Protein AF-A0A959Z3Q1-F1 (afdb_monomer)

Sequence (264 aa):
MTRRIGIIREGKVPPDRRVALTPDQCRTLLDRYPELDLTVQRSPDRAFTNDEYERAGIPLTDDLSDRDLIIGVKEVPIAQLLPGKSYLFFSHTIKKQEHNRKLLKAVMDAGITLLDHELLTNDEGRRVIAFGRWAGIVGAYNAFRAWQAAKGGPRLKPAHQCHDREEMESELVNHPLPEDLRIVITGDGRVGQGAMEVLDHAGIERVAPSELAHGGSRGARYTVLETGDIYAREDGRPFDRSRFMKDPAGHRSAFGRWVTDADI

Structure (mmCIF, N/CA/C/O backbone):
data_AF-A0A959Z3Q1-F1
#
_entry.id   AF-A0A959Z3Q1-F1
#
loop_
_atom_site.group_PDB
_atom_site.id
_atom_site.type_symbol
_atom_site.label_atom_id
_atom_site.label_alt_id
_atom_site.label_comp_id
_atom_site.label_asym_id
_atom_site.label_entity_id
_atom_site.label_seq_id
_atom_site.pdbx_PDB_ins_code
_atom_site.Cartn_x
_atom_site.Cartn_y
_atom_site.Cartn_z
_atom_site.occupancy
_atom_site.B_iso_or_equiv
_atom_site.auth_seq_id
_atom_site.auth_comp_id
_atom_site.auth_asym_id
_atom_site.auth_atom_id
_atom_site.pdbx_PDB_model_num
ATOM 1 N N . MET A 1 1 ? -19.131 14.975 23.396 1.00 55.78 1 MET A N 1
ATOM 2 C CA . MET A 1 1 ? -19.087 13.499 23.335 1.00 55.78 1 MET A CA 1
ATOM 3 C C . MET A 1 1 ? -17.645 13.095 23.111 1.00 55.78 1 MET A C 1
ATOM 5 O O . MET A 1 1 ? -17.071 13.532 22.121 1.00 55.78 1 MET A O 1
ATOM 9 N N . THR A 1 2 ? -17.064 12.330 24.033 1.00 64.56 2 THR A N 1
ATOM 10 C CA . THR A 1 2 ? -15.767 11.669 23.832 1.00 64.56 2 THR A CA 1
ATOM 11 C C . THR A 1 2 ? -15.889 10.713 22.652 1.00 64.56 2 THR A C 1
ATOM 13 O O . THR A 1 2 ? -16.828 9.922 22.615 1.00 64.56 2 THR A O 1
ATOM 16 N N . ARG A 1 3 ? -14.999 10.823 21.663 1.00 86.62 3 ARG A N 1
ATOM 17 C CA . ARG A 1 3 ? -14.992 9.926 20.500 1.00 86.62 3 ARG A CA 1
ATOM 18 C C . ARG A 1 3 ? -14.186 8.685 20.866 1.00 86.62 3 ARG A C 1
ATOM 20 O O . ARG A 1 3 ? -12.982 8.808 21.075 1.00 86.62 3 ARG A O 1
ATOM 27 N N . ARG A 1 4 ? -14.830 7.517 20.948 1.00 96.94 4 ARG A N 1
ATOM 28 C CA . ARG A 1 4 ? -14.145 6.252 21.253 1.00 96.94 4 ARG A CA 1
ATOM 29 C C . ARG A 1 4 ? -13.742 5.544 19.971 1.00 96.94 4 ARG A C 1
ATOM 31 O O . ARG A 1 4 ? -14.601 5.117 19.198 1.00 96.94 4 ARG A O 1
ATOM 38 N N . ILE A 1 5 ? -12.440 5.422 19.745 1.00 98.12 5 ILE A N 1
ATOM 39 C CA . ILE A 1 5 ? -11.860 4.779 18.567 1.00 98.12 5 ILE A CA 1
ATOM 40 C C . ILE A 1 5 ? -11.224 3.452 18.974 1.00 98.12 5 ILE A C 1
ATOM 42 O O . ILE A 1 5 ? -10.469 3.379 19.941 1.00 98.12 5 ILE A O 1
ATOM 46 N N . GLY A 1 6 ? -11.532 2.403 18.218 1.00 98.38 6 GLY A N 1
ATOM 47 C CA . GLY A 1 6 ? -10.886 1.101 18.312 1.00 98.38 6 GLY A CA 1
ATOM 48 C C . GLY A 1 6 ? -10.107 0.780 17.044 1.00 98.38 6 GLY A C 1
ATOM 49 O O . GLY A 1 6 ? -10.658 0.873 15.948 1.00 98.38 6 GLY A O 1
ATOM 50 N N . ILE A 1 7 ? -8.852 0.355 17.169 1.00 98.50 7 ILE A N 1
ATOM 51 C CA . ILE A 1 7 ? -8.097 -0.223 16.047 1.00 98.50 7 ILE A CA 1
ATOM 52 C C . ILE A 1 7 ? -8.249 -1.740 16.095 1.00 98.50 7 ILE A C 1
ATOM 54 O O . ILE A 1 7 ? -7.761 -2.381 17.025 1.00 98.50 7 ILE A O 1
ATOM 58 N N . ILE A 1 8 ? -8.954 -2.313 15.120 1.00 98.06 8 ILE A N 1
ATOM 59 C CA . ILE A 1 8 ? -9.263 -3.749 15.086 1.00 98.06 8 ILE A CA 1
ATOM 60 C C . ILE A 1 8 ? -8.061 -4.565 14.607 1.00 98.06 8 ILE A C 1
ATOM 62 O O . ILE A 1 8 ? -7.238 -4.087 13.821 1.00 98.06 8 ILE A O 1
ATOM 66 N N . ARG A 1 9 ? -7.955 -5.817 15.063 1.00 96.69 9 ARG A N 1
ATOM 67 C CA . ARG A 1 9 ? -7.049 -6.790 14.444 1.00 96.69 9 ARG A CA 1
ATOM 68 C C . ARG A 1 9 ? -7.619 -7.260 13.105 1.00 96.69 9 ARG A C 1
ATOM 70 O O . ARG A 1 9 ? -8.826 -7.436 12.963 1.00 96.69 9 ARG A O 1
ATOM 77 N N . GLU A 1 10 ? -6.752 -7.522 12.137 1.00 96.44 10 GLU A N 1
ATOM 78 C CA . GLU A 1 10 ? -7.180 -8.064 10.848 1.00 96.44 10 GLU A CA 1
ATOM 79 C C . GLU A 1 10 ? -7.681 -9.506 11.013 1.00 96.44 10 GLU A C 1
ATOM 81 O O . GLU A 1 10 ? -7.003 -10.350 11.594 1.00 96.44 10 GLU A O 1
ATOM 86 N N . GLY A 1 11 ? -8.895 -9.782 10.527 1.00 91.75 11 GLY A N 1
ATOM 87 C CA . GLY A 1 11 ? -9.575 -11.067 10.733 1.00 91.75 11 GLY A CA 1
ATOM 88 C C . GLY A 1 11 ? -9.568 -12.009 9.525 1.00 91.75 11 GLY A C 1
ATOM 89 O O . GLY A 1 11 ? -10.114 -13.110 9.610 1.00 91.75 11 GLY A O 1
ATOM 90 N N . LYS A 1 12 ? -9.016 -11.582 8.383 1.00 88.50 12 LYS A N 1
ATOM 91 C CA . LYS A 1 12 ? -8.898 -12.427 7.183 1.00 88.50 12 LYS A CA 1
ATOM 92 C C . LYS A 1 12 ? -7.817 -13.492 7.366 1.00 88.50 12 LYS A C 1
ATOM 94 O O . LYS A 1 12 ? -6.878 -13.303 8.125 1.00 88.50 12 LYS A O 1
ATOM 99 N N . VAL A 1 13 ? -7.947 -14.603 6.641 1.00 85.88 13 VAL A N 1
ATOM 100 C CA . VAL A 1 13 ? -6.958 -15.690 6.621 1.00 85.88 13 VAL A CA 1
ATOM 101 C C . VAL A 1 13 ? -6.438 -15.859 5.186 1.00 85.88 13 VAL A C 1
ATOM 103 O O . VAL A 1 13 ? -7.257 -16.056 4.285 1.00 85.88 13 VAL A O 1
ATOM 106 N N . PRO A 1 14 ? -5.114 -15.793 4.948 1.00 86.88 14 PRO A N 1
ATOM 107 C CA . PRO A 1 14 ? -4.069 -15.468 5.924 1.00 86.88 14 PRO A CA 1
ATOM 108 C C . PRO A 1 14 ? -4.191 -14.021 6.450 1.00 86.88 14 PRO A C 1
ATOM 110 O O . PRO A 1 14 ? -4.739 -13.168 5.743 1.00 86.88 14 PRO A O 1
ATOM 113 N N . PRO A 1 15 ? -3.708 -13.750 7.675 1.00 83.88 15 PRO A N 1
ATOM 114 C CA . PRO A 1 15 ? -3.823 -12.433 8.291 1.00 83.88 15 PRO A CA 1
ATOM 115 C C . PRO A 1 15 ? -3.025 -11.383 7.519 1.00 83.88 15 PRO A C 1
ATOM 117 O O . PRO A 1 15 ? -1.874 -11.596 7.129 1.00 83.88 15 PRO A O 1
ATOM 120 N N . ASP A 1 16 ? -3.644 -10.220 7.310 1.00 91.25 16 ASP A N 1
ATOM 121 C CA . ASP A 1 16 ? -2.940 -9.035 6.835 1.00 91.25 16 ASP A CA 1
ATOM 122 C C . ASP A 1 16 ? -2.132 -8.470 8.006 1.00 91.25 16 ASP A C 1
ATOM 124 O O . ASP A 1 16 ? -2.677 -8.148 9.059 1.00 91.25 16 ASP A O 1
ATOM 128 N N . ARG A 1 17 ? -0.811 -8.389 7.840 1.00 92.50 17 ARG A N 1
ATOM 129 C CA . ARG A 1 17 ? 0.084 -7.958 8.922 1.00 92.50 17 ARG A CA 1
ATOM 130 C C . ARG A 1 17 ? 0.110 -6.438 9.099 1.00 92.50 17 ARG A C 1
ATOM 132 O O . ARG A 1 17 ? 0.742 -5.947 10.031 1.00 92.50 17 ARG A O 1
ATOM 139 N N . ARG A 1 18 ? -0.520 -5.673 8.205 1.00 94.06 18 ARG A N 1
ATOM 140 C CA . ARG A 1 18 ? -0.595 -4.212 8.329 1.00 94.06 18 ARG A CA 1
ATOM 141 C C . ARG A 1 18 ? -1.576 -3.813 9.423 1.00 94.06 18 ARG A C 1
ATOM 143 O O . ARG A 1 18 ? -2.415 -4.591 9.858 1.00 94.06 18 ARG A O 1
ATOM 150 N N . VAL A 1 19 ? -1.480 -2.556 9.831 1.00 95.56 19 VAL A N 1
ATOM 151 C CA . VAL A 1 19 ? -2.383 -1.939 10.798 1.00 95.56 19 VAL A CA 1
ATOM 152 C C . VAL A 1 19 ? -2.791 -0.557 10.303 1.00 95.56 19 VAL A C 1
ATOM 154 O O . VAL A 1 19 ? -2.047 0.081 9.557 1.00 95.56 19 VAL A O 1
ATOM 157 N N . ALA A 1 20 ? -3.986 -0.106 10.686 1.00 95.88 20 ALA A N 1
ATOM 158 C CA . ALA A 1 20 ? -4.496 1.198 10.275 1.00 95.88 20 ALA A CA 1
ATOM 159 C C . ALA A 1 20 ? -3.708 2.364 10.892 1.00 95.88 20 ALA A C 1
ATOM 161 O O . ALA A 1 20 ? -3.545 3.388 10.235 1.00 95.88 20 ALA A O 1
ATOM 162 N N . LEU A 1 21 ? -3.223 2.194 12.127 1.00 97.31 21 LEU A N 1
ATOM 163 C CA . LEU A 1 21 ? -2.393 3.163 12.840 1.00 97.31 21 LEU A CA 1
ATOM 164 C C . LEU A 1 21 ? -1.241 2.457 13.556 1.00 97.31 21 LEU A C 1
ATOM 166 O O . LEU A 1 21 ? -1.460 1.490 14.292 1.00 97.31 21 LEU A O 1
ATOM 170 N N . THR A 1 22 ? -0.022 2.946 13.348 1.00 97.25 22 THR A N 1
ATOM 171 C CA . THR A 1 22 ? 1.172 2.479 14.070 1.00 97.25 22 THR A CA 1
ATOM 172 C C . THR A 1 22 ? 1.160 2.964 15.528 1.00 97.25 22 THR A C 1
ATOM 174 O O . THR A 1 22 ? 0.434 3.916 15.839 1.00 97.25 22 THR A O 1
ATOM 177 N N . PRO A 1 23 ? 1.961 2.365 16.432 1.00 98.31 23 PRO A N 1
ATOM 178 C CA . PRO A 1 23 ? 2.104 2.855 17.807 1.00 98.31 23 PRO A CA 1
ATOM 179 C C . PRO A 1 23 ? 2.398 4.364 17.883 1.00 98.31 23 PRO A C 1
ATOM 181 O O . PRO A 1 23 ? 1.696 5.094 18.584 1.00 98.31 23 PRO A O 1
ATOM 184 N N . ASP A 1 24 ? 3.339 4.854 17.073 1.00 98.06 24 ASP A N 1
ATOM 185 C CA . ASP A 1 24 ? 3.716 6.275 17.031 1.00 98.06 24 ASP A CA 1
ATOM 186 C C . ASP A 1 24 ? 2.583 7.182 16.538 1.00 98.06 24 ASP A C 1
ATOM 188 O O . ASP A 1 24 ? 2.381 8.286 17.051 1.00 98.06 24 ASP A O 1
ATOM 192 N N . GLN A 1 25 ? 1.805 6.722 15.553 1.00 97.94 25 GLN A N 1
ATOM 193 C CA . GLN A 1 25 ? 0.639 7.460 15.066 1.00 97.94 25 GLN A CA 1
ATOM 194 C C . GLN A 1 25 ? -0.454 7.532 16.135 1.00 97.94 25 GLN A C 1
ATOM 196 O O . GLN A 1 25 ? -1.046 8.594 16.325 1.00 97.94 25 GLN A O 1
ATOM 201 N N . CYS A 1 26 ? -0.694 6.440 16.868 1.00 98.19 26 CYS A N 1
ATOM 202 C CA . CYS A 1 26 ? -1.613 6.436 18.004 1.00 98.19 26 CYS A CA 1
ATOM 203 C C . CYS A 1 26 ? -1.163 7.425 19.089 1.00 98.19 26 CYS A C 1
ATOM 205 O O . CYS A 1 26 ? -1.977 8.225 19.549 1.00 98.19 26 CYS A O 1
ATOM 207 N N . ARG A 1 27 ? 0.128 7.428 19.448 1.00 97.88 27 ARG A N 1
ATOM 208 C CA . ARG A 1 27 ? 0.698 8.370 20.425 1.00 97.88 27 ARG A CA 1
ATOM 209 C C . ARG A 1 27 ? 0.520 9.815 19.969 1.00 97.88 27 ARG A C 1
ATOM 211 O O . ARG A 1 27 ? -0.042 10.622 20.701 1.00 97.88 27 ARG A O 1
ATOM 218 N N . THR A 1 28 ? 0.870 10.097 18.714 1.00 98.06 28 THR A N 1
ATOM 219 C CA . THR A 1 28 ? 0.700 11.421 18.094 1.00 98.06 28 THR A CA 1
ATOM 220 C C . THR A 1 28 ? -0.750 11.908 18.163 1.00 98.06 28 THR A C 1
ATOM 222 O O . THR A 1 28 ? -0.998 13.090 18.404 1.00 98.06 28 THR A O 1
ATOM 225 N N . LEU A 1 29 ? -1.726 11.020 17.945 1.00 96.56 29 LEU A N 1
ATOM 226 C CA . LEU A 1 29 ? -3.145 11.366 18.032 1.00 96.56 29 LEU A CA 1
ATOM 227 C C . LEU A 1 29 ? -3.584 11.652 19.468 1.00 96.56 29 LEU A C 1
ATOM 229 O O . LEU A 1 29 ? -4.279 12.640 19.680 1.00 96.56 29 LEU A O 1
ATOM 233 N N . LEU A 1 30 ? -3.167 10.831 20.432 1.00 96.06 30 LEU A N 1
ATOM 234 C CA . LEU A 1 30 ? -3.477 11.035 21.850 1.00 96.06 30 LEU A CA 1
ATOM 235 C C . LEU A 1 30 ? -2.825 12.308 22.413 1.00 96.06 30 LEU A C 1
ATOM 237 O O . LEU A 1 30 ? -3.420 12.972 23.256 1.00 96.06 30 LEU A O 1
ATOM 241 N N . ASP A 1 31 ? -1.635 12.679 21.932 1.00 96.56 31 ASP A N 1
ATOM 242 C CA . ASP A 1 31 ? -0.984 13.948 22.290 1.00 96.56 31 ASP A CA 1
ATOM 243 C C . ASP A 1 31 ? -1.721 15.155 21.706 1.00 96.56 31 ASP A C 1
ATOM 245 O O . ASP A 1 31 ? -1.846 16.194 22.351 1.00 96.56 31 ASP A O 1
ATOM 249 N N . ARG A 1 32 ? -2.212 15.025 20.469 1.00 97.12 32 ARG A N 1
ATOM 250 C CA . ARG A 1 32 ? -2.912 16.104 19.765 1.00 97.12 32 ARG A CA 1
ATOM 251 C C . ARG A 1 32 ? -4.351 16.297 20.241 1.00 97.12 32 ARG A C 1
ATOM 253 O O . ARG A 1 32 ? -4.840 17.423 20.208 1.00 97.12 32 ARG A O 1
ATOM 260 N N . TYR A 1 33 ? -5.018 15.219 20.642 1.00 95.69 33 TYR A N 1
ATOM 261 C CA . TYR A 1 33 ? -6.422 15.200 21.048 1.00 95.69 33 TYR A CA 1
ATOM 262 C C . TYR A 1 33 ? -6.551 14.508 22.414 1.00 95.69 33 TYR A C 1
ATOM 264 O O . TYR A 1 33 ? -6.879 13.322 22.464 1.00 95.69 33 TYR A O 1
ATOM 272 N N . PRO A 1 34 ? -6.282 15.212 23.531 1.00 92.12 34 PRO A N 1
ATOM 273 C CA . PRO A 1 34 ? -6.284 14.617 24.872 1.00 92.12 34 PRO A CA 1
ATOM 274 C C . PRO A 1 34 ? -7.630 14.017 25.305 1.00 92.12 34 PRO A C 1
ATOM 276 O O . PRO A 1 34 ? -7.686 13.180 26.201 1.00 92.12 34 PRO A O 1
ATOM 279 N N . GLU A 1 35 ? -8.728 14.450 24.689 1.00 94.19 35 GLU A N 1
ATOM 280 C CA . GLU A 1 35 ? -10.077 13.933 24.906 1.00 94.19 35 GLU A CA 1
ATOM 281 C C . GLU A 1 35 ? -10.395 12.668 24.095 1.00 94.19 35 GLU A C 1
ATOM 283 O O . GLU A 1 35 ? -11.493 12.123 24.227 1.00 94.19 35 GLU A O 1
ATOM 288 N N . LEU A 1 36 ? -9.486 12.228 23.221 1.00 95.81 36 LEU A N 1
ATOM 289 C CA . LEU A 1 36 ? -9.656 11.035 22.404 1.00 95.81 36 LEU A CA 1
ATOM 290 C C . LEU A 1 36 ? -9.458 9.776 23.253 1.00 95.81 36 LEU A C 1
ATOM 292 O O . LEU A 1 36 ? -8.392 9.558 23.821 1.00 95.81 36 LEU A O 1
ATOM 296 N N . ASP A 1 37 ? -10.462 8.901 23.268 1.00 97.12 37 ASP A N 1
ATOM 297 C CA . ASP A 1 37 ? -10.333 7.561 23.843 1.00 97.12 37 ASP A CA 1
ATOM 298 C C . ASP A 1 37 ? -9.992 6.579 22.714 1.00 97.12 37 ASP A C 1
ATOM 300 O O . ASP A 1 37 ? -10.866 6.144 21.960 1.00 97.12 37 ASP A O 1
ATOM 304 N N . LEU A 1 38 ? -8.699 6.285 22.559 1.00 98.00 38 LEU A N 1
ATOM 305 C CA . LEU A 1 38 ? -8.172 5.369 21.550 1.00 98.00 38 LEU A CA 1
ATOM 306 C C . LEU A 1 38 ? -7.670 4.090 22.219 1.00 98.00 38 LEU A C 1
ATOM 308 O O . LEU A 1 38 ? -6.778 4.133 23.065 1.00 98.00 38 LEU A O 1
ATOM 312 N N . THR A 1 39 ? -8.190 2.946 21.778 1.00 98.19 39 THR A N 1
ATOM 313 C CA . THR A 1 39 ? -7.697 1.619 22.168 1.00 98.19 39 THR A CA 1
ATOM 314 C C . THR A 1 39 ? -7.331 0.796 20.938 1.00 98.19 39 THR A C 1
ATOM 316 O O . THR A 1 39 ? -7.863 0.985 19.839 1.00 98.19 39 THR A O 1
ATOM 319 N N . VAL A 1 40 ? -6.409 -0.147 21.111 1.00 98.62 40 VAL A N 1
ATOM 320 C CA . VAL A 1 40 ? -5.996 -1.077 20.055 1.00 98.62 40 VAL A CA 1
ATOM 321 C C . VAL A 1 40 ? -6.356 -2.498 20.478 1.00 98.62 40 VAL A C 1
ATOM 323 O O . VAL A 1 40 ? -6.031 -2.943 21.577 1.00 98.62 40 VAL A O 1
ATOM 326 N N . GLN A 1 41 ? -7.037 -3.235 19.603 1.00 98.50 41 GLN A N 1
ATOM 327 C CA . GLN A 1 41 ? -7.364 -4.630 19.865 1.00 98.50 41 GLN A CA 1
ATOM 328 C C . GLN A 1 41 ? -6.098 -5.477 19.802 1.00 98.50 41 GLN A C 1
ATOM 330 O O . GLN A 1 41 ? -5.351 -5.342 18.833 1.00 98.50 41 GLN A O 1
ATOM 335 N N . ARG A 1 42 ? -5.853 -6.370 20.765 1.00 98.44 42 ARG A N 1
ATOM 336 C CA . ARG A 1 42 ? -4.698 -7.287 20.776 1.00 98.44 42 ARG A CA 1
ATOM 337 C C . ARG A 1 42 ? -4.666 -8.177 19.525 1.00 98.44 42 ARG A C 1
ATOM 339 O O . ARG A 1 42 ? -5.693 -8.660 19.051 1.00 98.44 42 ARG A O 1
ATOM 346 N N . SER A 1 43 ? -3.471 -8.394 18.977 1.00 96.94 43 SER A N 1
ATOM 347 C CA . SER A 1 43 ? -3.270 -9.192 17.761 1.00 96.94 43 SER A CA 1
ATOM 348 C C . SER A 1 43 ? -1.925 -9.916 17.802 1.00 96.94 43 SER A C 1
ATOM 350 O O . SER A 1 43 ? -0.926 -9.272 18.128 1.00 96.94 43 SER A O 1
ATOM 352 N N . PRO A 1 44 ? -1.883 -11.218 17.466 1.00 94.44 44 PRO A N 1
ATOM 353 C CA . PRO A 1 44 ? -0.637 -11.969 17.355 1.00 94.44 44 PRO A CA 1
ATOM 354 C C . PRO A 1 44 ? 0.041 -11.827 15.979 1.00 94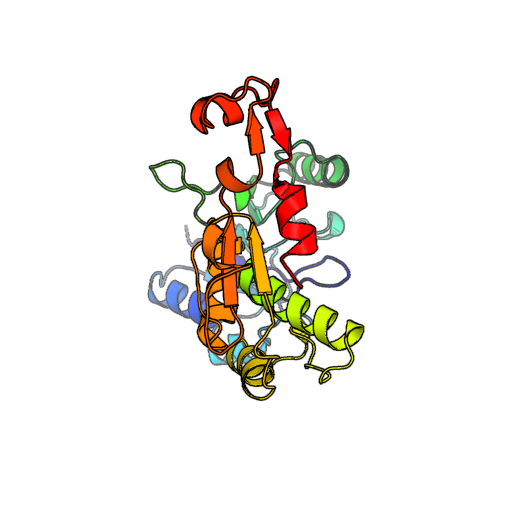.44 44 PRO A C 1
ATOM 356 O O . PRO A 1 44 ? 1.213 -12.163 15.854 1.00 94.44 44 PRO A O 1
ATOM 359 N N . ASP A 1 45 ? -0.668 -11.340 14.952 1.00 92.06 45 ASP A N 1
ATOM 360 C CA . ASP A 1 45 ? -0.229 -11.478 13.551 1.00 92.06 45 ASP A CA 1
ATOM 361 C C . ASP A 1 45 ? 0.335 -10.193 12.924 1.00 92.06 45 ASP A C 1
ATOM 363 O O . ASP A 1 45 ? 1.088 -10.235 11.942 1.00 92.06 45 ASP A O 1
ATOM 367 N N . ARG A 1 46 ? -0.046 -9.028 13.458 1.00 93.69 46 ARG A N 1
ATOM 368 C CA . ARG A 1 46 ? 0.353 -7.730 12.893 1.00 93.69 46 ARG A CA 1
ATOM 369 C C . ARG A 1 46 ? 1.856 -7.472 13.037 1.00 93.69 46 ARG A C 1
ATOM 371 O O . ARG A 1 46 ? 2.525 -8.041 13.891 1.00 93.69 46 ARG A O 1
ATOM 378 N N . ALA A 1 47 ? 2.377 -6.587 12.193 1.00 92.31 47 ALA A N 1
ATOM 379 C CA . ALA A 1 47 ? 3.791 -6.227 12.156 1.00 92.31 47 ALA A CA 1
ATOM 380 C C . ALA A 1 47 ? 4.272 -5.529 13.441 1.00 92.31 47 ALA A C 1
ATOM 382 O O . ALA A 1 47 ? 5.416 -5.727 13.823 1.00 92.31 47 ALA A O 1
ATOM 383 N N . PHE A 1 48 ? 3.393 -4.770 14.106 1.00 94.94 48 PHE A N 1
ATOM 384 C CA . PHE A 1 48 ? 3.677 -4.090 15.374 1.00 94.94 48 PHE A CA 1
ATOM 385 C C . PHE A 1 48 ? 3.130 -4.898 16.550 1.00 94.94 48 PHE A C 1
ATOM 387 O O . PHE A 1 48 ? 1.917 -5.089 16.680 1.00 94.94 48 PHE A O 1
ATOM 394 N N . THR A 1 49 ? 4.018 -5.371 17.413 1.00 96.56 49 THR A N 1
ATOM 395 C CA . THR A 1 49 ? 3.680 -6.210 18.567 1.00 96.56 49 THR A CA 1
ATOM 396 C C . THR A 1 49 ? 2.806 -5.470 19.584 1.00 96.56 49 THR A C 1
ATOM 398 O O . THR A 1 49 ? 2.781 -4.242 19.645 1.00 96.56 49 THR A O 1
ATOM 401 N N . ASN A 1 50 ? 2.073 -6.220 20.413 1.00 98.31 50 ASN A N 1
ATOM 402 C CA . ASN A 1 50 ? 1.308 -5.630 21.518 1.00 98.31 50 ASN A CA 1
ATOM 403 C C . ASN A 1 50 ? 2.223 -4.833 22.467 1.00 98.31 50 ASN A C 1
ATOM 405 O O . ASN A 1 50 ? 1.878 -3.716 22.843 1.00 98.31 50 ASN A O 1
ATOM 409 N N . ASP A 1 51 ? 3.412 -5.357 22.765 1.00 98.31 51 ASP A N 1
ATOM 410 C CA . ASP A 1 51 ? 4.398 -4.694 23.619 1.00 98.31 51 ASP A CA 1
ATOM 411 C C . ASP A 1 51 ? 4.829 -3.323 23.077 1.00 98.31 51 ASP A C 1
ATOM 413 O O . ASP A 1 51 ? 5.087 -2.411 23.857 1.00 98.31 51 ASP A O 1
ATOM 417 N N . GLU A 1 52 ? 4.916 -3.141 21.754 1.00 98.00 52 GLU A N 1
ATOM 418 C CA . GLU A 1 52 ? 5.235 -1.834 21.161 1.00 98.00 52 GLU A CA 1
ATOM 419 C C . GLU A 1 52 ? 4.135 -0.800 21.424 1.00 98.00 52 GLU A C 1
ATOM 421 O O . GLU A 1 52 ? 4.438 0.347 21.752 1.00 98.00 52 GLU A O 1
ATOM 426 N N . TYR A 1 53 ? 2.861 -1.199 21.351 1.00 98.56 53 TYR A N 1
ATOM 427 C CA . TYR A 1 53 ? 1.746 -0.326 21.727 1.00 98.56 53 TYR A CA 1
ATOM 428 C C . TYR A 1 53 ? 1.751 -0.007 23.225 1.00 98.56 53 TYR A C 1
ATOM 430 O O . TYR A 1 53 ? 1.577 1.152 23.599 1.00 98.56 53 TYR A O 1
ATOM 438 N N . GLU A 1 54 ? 1.994 -1.002 24.081 1.00 98.31 54 GLU A N 1
ATOM 439 C CA . GLU A 1 54 ? 2.067 -0.807 25.535 1.00 98.31 54 GLU A CA 1
ATOM 440 C C . GLU A 1 54 ? 3.225 0.125 25.919 1.00 98.31 54 GLU A C 1
ATOM 442 O O . GLU A 1 54 ? 3.025 1.057 26.699 1.00 98.31 54 GLU A O 1
ATOM 447 N N . ARG A 1 55 ? 4.409 -0.042 25.311 1.00 98.31 55 ARG A N 1
ATOM 448 C CA . ARG A 1 55 ? 5.562 0.859 25.503 1.00 98.31 55 ARG A CA 1
ATOM 449 C C . ARG A 1 55 ? 5.287 2.284 25.026 1.00 98.31 55 ARG A C 1
ATOM 451 O O . ARG A 1 55 ? 5.780 3.225 25.640 1.00 98.31 55 ARG A O 1
ATOM 458 N N . ALA A 1 56 ? 4.479 2.454 23.980 1.00 98.06 56 ALA A N 1
ATOM 459 C CA . ALA A 1 56 ? 4.010 3.762 23.520 1.00 98.06 56 ALA A CA 1
ATOM 460 C C . ALA A 1 56 ? 2.870 4.347 24.389 1.00 98.06 56 ALA A C 1
ATOM 462 O O . ALA A 1 56 ? 2.354 5.430 24.097 1.00 98.06 56 ALA A O 1
ATOM 463 N N . GLY A 1 57 ? 2.464 3.652 25.461 1.00 97.69 57 GLY A N 1
ATOM 464 C CA . GLY A 1 57 ? 1.398 4.078 26.366 1.00 97.69 57 GLY A CA 1
ATOM 465 C C . GLY A 1 57 ? 0.003 4.000 25.744 1.00 97.69 57 GLY A C 1
ATOM 466 O O . GLY A 1 57 ? -0.878 4.765 26.136 1.00 97.69 57 GLY A O 1
ATOM 467 N N . ILE A 1 58 ? -0.196 3.128 24.752 1.00 98.50 58 ILE A N 1
ATOM 468 C CA . ILE A 1 58 ? -1.472 2.957 24.053 1.00 98.50 58 ILE A CA 1
ATOM 469 C C . ILE A 1 58 ? -2.286 1.849 24.737 1.00 98.50 58 ILE A C 1
ATOM 471 O O . ILE A 1 58 ? -1.816 0.711 24.813 1.00 98.50 58 ILE A O 1
ATOM 475 N N . PRO A 1 59 ? -3.515 2.135 25.206 1.00 97.94 59 PRO A N 1
ATOM 476 C CA . PRO A 1 59 ? -4.371 1.127 25.821 1.00 97.94 59 PRO A CA 1
ATOM 477 C C . PRO A 1 59 ? -4.699 -0.035 24.873 1.00 97.94 59 PRO A C 1
ATOM 479 O O . PRO A 1 59 ? -5.130 0.169 23.733 1.00 97.94 59 PRO A O 1
ATOM 482 N N . LEU A 1 60 ? -4.550 -1.264 25.370 1.00 98.50 60 LEU A N 1
ATOM 483 C CA . LEU A 1 60 ? -4.897 -2.490 24.650 1.00 98.50 60 LEU A CA 1
ATOM 484 C C . LEU A 1 60 ? -6.158 -3.149 25.221 1.00 98.50 60 LEU A C 1
ATOM 486 O O . LEU A 1 60 ? -6.375 -3.148 26.430 1.00 98.50 60 LEU A O 1
ATOM 490 N N . THR A 1 61 ? -6.966 -3.751 24.348 1.00 98.38 61 THR A N 1
ATOM 491 C CA . THR A 1 61 ? -8.209 -4.461 24.700 1.00 98.38 61 THR A CA 1
ATOM 492 C C . THR A 1 61 ? -8.400 -5.702 23.825 1.00 98.38 61 THR A C 1
ATOM 494 O O . THR A 1 61 ? -7.795 -5.814 22.762 1.00 98.38 61 THR A O 1
ATOM 497 N N . ASP A 1 62 ? -9.245 -6.640 24.239 1.00 97.88 62 ASP A N 1
ATOM 498 C CA . ASP A 1 62 ? -9.733 -7.724 23.373 1.00 97.88 62 ASP A CA 1
ATOM 499 C C . ASP A 1 62 ? -11.132 -7.424 22.808 1.00 97.88 62 ASP A C 1
ATOM 501 O O . ASP A 1 62 ? -11.481 -7.906 21.726 1.00 97.88 62 ASP A O 1
ATOM 505 N N . ASP A 1 63 ? -11.896 -6.573 23.501 1.00 97.75 63 ASP A N 1
ATOM 506 C CA . ASP A 1 63 ? -13.259 -6.181 23.153 1.00 97.75 63 ASP A CA 1
ATOM 507 C C . ASP A 1 63 ? -13.319 -4.724 22.669 1.00 97.75 63 ASP A C 1
ATOM 509 O O . ASP A 1 63 ? -12.731 -3.822 23.269 1.00 97.75 63 ASP A O 1
ATOM 513 N N . LEU A 1 64 ? -14.042 -4.510 21.570 1.00 97.94 64 LEU A N 1
ATOM 514 C CA . LEU A 1 64 ? -14.294 -3.203 20.958 1.00 97.94 64 LEU A CA 1
ATOM 515 C C . LEU A 1 64 ? -15.777 -2.798 21.041 1.00 97.94 64 LEU A C 1
ATOM 517 O O . LEU A 1 64 ? -16.187 -1.832 20.396 1.00 97.94 64 LEU A O 1
ATOM 521 N N . SER A 1 65 ? -16.600 -3.533 21.796 1.00 97.38 65 SER A N 1
ATOM 522 C CA . SER A 1 65 ? -18.046 -3.313 21.920 1.00 97.38 65 SER A CA 1
ATOM 523 C C . SER A 1 65 ? -18.419 -1.920 22.432 1.00 97.38 65 SER A C 1
ATOM 525 O O . SER A 1 65 ? -19.480 -1.396 22.081 1.00 97.38 65 SER A O 1
ATOM 527 N N . ASP A 1 66 ? -17.540 -1.274 23.192 1.00 96.56 66 ASP A N 1
ATOM 528 C CA . ASP A 1 66 ? -17.732 0.063 23.748 1.00 96.56 66 ASP A CA 1
ATOM 529 C C . ASP A 1 66 ? -17.189 1.195 22.852 1.00 96.56 66 ASP A C 1
ATOM 531 O O . ASP A 1 66 ? -17.322 2.369 23.202 1.00 96.56 66 ASP A O 1
ATOM 535 N N . ARG A 1 67 ? -16.606 0.861 21.692 1.00 97.62 67 ARG A N 1
ATOM 536 C CA . ARG A 1 67 ? -16.076 1.823 20.716 1.00 97.62 67 ARG A CA 1
ATOM 537 C C . ARG A 1 67 ? -17.185 2.363 19.818 1.00 97.62 67 ARG A C 1
ATOM 539 O O . ARG A 1 67 ? -18.153 1.660 19.520 1.00 97.62 67 ARG A O 1
ATOM 546 N N . ASP A 1 68 ? -17.032 3.601 19.361 1.00 96.69 68 ASP A N 1
ATOM 547 C CA . ASP A 1 68 ? -17.974 4.260 18.449 1.00 96.69 68 ASP A CA 1
ATOM 548 C C . ASP A 1 68 ? -17.541 4.079 16.983 1.00 96.69 68 ASP A C 1
ATOM 550 O O . ASP A 1 68 ? -18.364 3.794 16.107 1.00 96.69 68 ASP A O 1
ATOM 554 N N . LEU A 1 69 ? -16.231 4.203 16.730 1.00 97.88 69 LEU A N 1
ATOM 555 C CA . LEU A 1 69 ? -15.592 4.014 15.427 1.00 97.88 69 LEU A CA 1
ATOM 556 C C . LEU A 1 69 ? -14.524 2.922 15.508 1.00 97.88 69 LEU A C 1
ATOM 558 O O . LEU A 1 69 ? -13.608 2.997 16.325 1.00 97.88 69 LEU A O 1
ATOM 562 N N . ILE A 1 70 ? -14.608 1.945 14.611 1.00 98.56 70 ILE A N 1
ATOM 563 C CA . ILE A 1 70 ? -13.659 0.840 14.502 1.00 98.56 70 ILE A CA 1
ATOM 564 C C . ILE A 1 70 ? -12.892 0.964 13.185 1.00 98.56 70 ILE A C 1
ATOM 566 O O . ILE A 1 70 ? -13.482 0.986 12.106 1.00 98.56 70 ILE A O 1
ATOM 570 N N . ILE A 1 71 ? -11.567 1.054 13.260 1.00 98.38 71 ILE A N 1
ATOM 571 C CA . ILE A 1 71 ? -10.701 1.298 12.103 1.00 98.38 71 ILE A CA 1
ATOM 572 C C . ILE A 1 71 ? -9.843 0.063 11.839 1.00 98.38 71 ILE A C 1
ATOM 574 O O . ILE A 1 71 ? -9.168 -0.439 12.738 1.00 98.38 71 ILE A O 1
ATOM 578 N N . GLY A 1 72 ? -9.850 -0.394 10.590 1.00 97.19 72 GLY A N 1
ATOM 579 C CA . GLY A 1 72 ? -9.013 -1.479 10.085 1.00 97.19 72 GLY A CA 1
ATOM 580 C C . GLY A 1 72 ? -8.41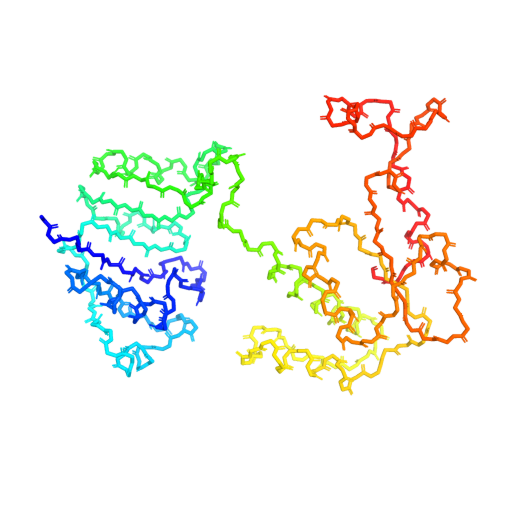1 -1.134 8.723 1.00 97.19 72 GLY A C 1
ATOM 581 O O . GLY A 1 72 ? -8.648 -0.063 8.154 1.00 97.19 72 GLY A O 1
ATOM 582 N N . VAL A 1 73 ? -7.611 -2.049 8.190 1.00 96.31 73 VAL A N 1
ATOM 583 C CA . VAL A 1 73 ? -7.063 -1.981 6.835 1.00 96.31 73 VAL A CA 1
ATOM 584 C C . VAL A 1 73 ? -8.009 -2.689 5.874 1.00 96.31 73 VAL A C 1
ATOM 586 O O . VAL A 1 73 ? -8.443 -2.079 4.895 1.00 96.31 73 VAL A O 1
ATOM 589 N N . LYS A 1 74 ? -8.340 -3.959 6.122 1.00 95.06 74 LYS A N 1
ATOM 590 C CA . LYS A 1 74 ? -9.170 -4.774 5.225 1.00 95.06 74 LYS A CA 1
ATOM 591 C C . LYS A 1 74 ? -10.568 -5.001 5.781 1.00 95.06 74 LYS A C 1
ATOM 593 O O . LYS A 1 74 ? -10.934 -4.548 6.860 1.00 95.06 74 LYS A O 1
ATOM 598 N N . GLU A 1 75 ? -11.381 -5.659 4.968 1.00 94.69 75 GLU A N 1
ATOM 599 C CA . GLU A 1 75 ? -12.748 -6.013 5.303 1.00 94.69 75 GLU A CA 1
ATOM 600 C C . GLU A 1 75 ? -12.804 -6.896 6.546 1.00 94.69 75 GLU A C 1
ATOM 602 O O . GLU A 1 75 ? -12.142 -7.935 6.616 1.00 94.69 75 GLU A O 1
ATOM 607 N N . VAL A 1 76 ? -13.667 -6.511 7.481 1.00 95.69 76 VAL A N 1
ATOM 608 C CA . VAL A 1 76 ? -13.941 -7.277 8.696 1.00 95.69 76 VAL A CA 1
ATOM 609 C C . VAL A 1 76 ? -14.817 -8.490 8.349 1.00 95.69 76 VAL A C 1
ATOM 611 O O . VAL A 1 76 ? -15.836 -8.327 7.668 1.00 95.69 76 VAL A O 1
ATOM 614 N N . PRO A 1 77 ? -14.463 -9.715 8.787 1.00 95.62 77 PRO A N 1
ATOM 615 C CA . PRO A 1 77 ? -15.325 -10.881 8.625 1.00 95.62 77 PRO A CA 1
ATOM 616 C C . PRO A 1 77 ? -16.725 -10.627 9.192 1.00 95.62 77 PRO A C 1
ATOM 618 O O . PRO A 1 77 ? -16.858 -10.088 10.285 1.00 95.62 77 PRO A O 1
ATOM 621 N N . ILE A 1 78 ? -17.771 -11.072 8.487 1.00 96.94 78 ILE A N 1
ATOM 622 C CA . ILE A 1 78 ? -19.173 -10.797 8.863 1.00 96.94 78 ILE A CA 1
ATOM 623 C C . ILE A 1 78 ? -19.473 -11.200 10.316 1.00 96.94 78 ILE A C 1
ATOM 625 O O . ILE A 1 78 ? -20.141 -10.463 11.030 1.00 96.94 78 ILE A O 1
ATOM 629 N N . ALA A 1 79 ? -18.929 -12.331 10.774 1.00 96.62 79 ALA A N 1
ATOM 630 C CA . ALA A 1 79 ? -19.118 -12.828 12.139 1.00 96.62 79 ALA A CA 1
ATOM 631 C C . ALA A 1 79 ? -18.460 -11.961 13.235 1.00 96.62 79 ALA A C 1
ATOM 633 O O . ALA A 1 79 ? -18.718 -12.178 14.413 1.00 96.62 79 ALA A O 1
ATOM 634 N N . GLN A 1 80 ? -17.597 -11.013 12.863 1.00 96.31 80 GLN A N 1
ATOM 635 C CA . GLN A 1 80 ? -16.900 -10.095 13.771 1.00 96.31 80 GLN A CA 1
ATOM 636 C C . GLN A 1 80 ? -17.493 -8.676 13.736 1.00 96.31 80 GLN A C 1
ATOM 638 O O . GLN A 1 80 ? -17.007 -7.789 14.438 1.00 96.31 80 GLN A O 1
ATOM 643 N N . LEU A 1 81 ? -18.515 -8.433 12.908 1.00 97.69 81 LEU A N 1
ATOM 644 C CA . LEU A 1 81 ? -19.182 -7.138 12.842 1.00 97.69 81 LEU A CA 1
ATOM 645 C C . LEU A 1 81 ? -20.022 -6.898 14.099 1.00 97.69 81 LEU A C 1
ATOM 647 O O . LEU A 1 81 ? -20.813 -7.745 14.511 1.00 97.69 81 LEU A O 1
ATOM 651 N N . LEU A 1 82 ? -19.875 -5.705 14.667 1.00 97.88 82 LEU A N 1
ATOM 652 C CA . LEU A 1 82 ? -20.648 -5.232 15.807 1.00 97.88 82 LEU A CA 1
ATOM 653 C C . LEU A 1 82 ? -21.796 -4.338 15.302 1.00 97.88 82 LEU A C 1
ATOM 655 O O . LEU A 1 82 ? -21.522 -3.322 14.652 1.00 97.88 82 LEU A O 1
ATOM 659 N N . PRO A 1 83 ? -23.069 -4.686 15.572 1.00 98.19 83 PRO A N 1
ATOM 660 C CA . PRO A 1 83 ? -24.215 -3.901 15.116 1.00 98.19 83 PRO A CA 1
ATOM 661 C C . PRO A 1 83 ? -24.211 -2.455 15.627 1.00 98.19 83 PRO A C 1
ATOM 663 O O . PRO A 1 83 ? -23.773 -2.176 16.744 1.00 98.19 83 PRO A O 1
ATOM 666 N N . GLY A 1 84 ? -24.719 -1.531 14.808 1.00 97.81 84 GLY A N 1
ATOM 667 C CA . GLY A 1 84 ? -24.884 -0.114 15.157 1.00 97.81 84 GLY A CA 1
ATOM 668 C C . GLY A 1 84 ? -23.588 0.697 15.274 1.00 97.81 84 GLY A C 1
ATOM 669 O O . GLY A 1 84 ? -23.629 1.846 15.712 1.00 97.81 84 GLY A O 1
ATOM 670 N N . LYS A 1 85 ? -22.431 0.120 14.928 1.00 97.62 85 LYS A N 1
ATOM 671 C CA . LYS A 1 85 ? -21.126 0.797 14.995 1.00 97.62 85 LYS A CA 1
ATOM 672 C C . LYS A 1 85 ? -20.783 1.528 13.703 1.00 97.62 85 LYS A C 1
ATOM 674 O O . LYS A 1 85 ? -21.379 1.286 12.655 1.00 97.62 85 LYS A O 1
ATOM 679 N N . SER A 1 86 ? -19.781 2.403 13.771 1.00 98.38 86 SER A N 1
ATOM 680 C CA . SER A 1 86 ? -19.124 2.938 12.578 1.00 98.38 86 SER A CA 1
ATOM 681 C C . SER A 1 86 ? -17.841 2.166 12.290 1.00 98.38 86 SER A C 1
ATOM 683 O O . SER A 1 86 ? -17.080 1.869 13.209 1.00 98.38 86 SER A O 1
ATOM 685 N N . TYR A 1 87 ? -17.571 1.878 11.021 1.00 98.38 87 TYR A N 1
ATOM 686 C CA . TYR A 1 87 ? -16.346 1.218 10.579 1.00 98.38 87 TYR A CA 1
ATOM 687 C C . TYR A 1 87 ? -15.624 2.036 9.511 1.00 98.38 87 TYR A C 1
ATOM 689 O O . TYR A 1 87 ? -16.271 2.623 8.649 1.00 98.38 87 TYR A O 1
ATOM 697 N N . LEU A 1 88 ? -14.290 2.025 9.536 1.00 98.00 88 LEU A N 1
ATOM 698 C CA . LEU A 1 88 ? -13.431 2.599 8.500 1.00 98.00 88 LEU A CA 1
ATOM 699 C C . LEU A 1 88 ? -12.404 1.564 8.020 1.00 98.00 88 LEU A C 1
ATOM 701 O O . LEU A 1 88 ? -11.462 1.243 8.746 1.00 98.00 88 LEU A O 1
ATOM 705 N N . PHE A 1 89 ? -12.582 1.043 6.805 1.00 97.06 89 PHE A N 1
ATOM 706 C CA . PHE A 1 89 ? -11.659 0.095 6.165 1.00 97.06 89 PHE A CA 1
ATOM 707 C C . PHE A 1 89 ? -11.815 0.092 4.633 1.00 97.06 89 PHE A C 1
ATOM 709 O O . PHE A 1 89 ? -12.749 0.680 4.093 1.00 97.06 89 PHE A O 1
ATOM 716 N N . PHE A 1 90 ? -10.915 -0.582 3.904 1.00 95.81 90 PHE A N 1
ATOM 717 C CA . PHE A 1 90 ? -11.100 -0.830 2.468 1.00 95.81 90 PHE A CA 1
ATOM 718 C C . PHE A 1 90 ? -12.188 -1.883 2.259 1.00 95.81 90 PHE A C 1
ATOM 720 O O . PHE A 1 90 ? -11.903 -3.078 2.329 1.00 95.81 90 PHE A O 1
ATOM 727 N N . SER A 1 91 ? -13.432 -1.461 2.020 1.00 95.12 91 SER A N 1
ATOM 728 C CA . SER A 1 91 ? -14.566 -2.396 1.957 1.00 95.12 91 SER A CA 1
ATOM 729 C C . SER A 1 91 ? -14.616 -3.202 0.663 1.00 95.12 91 SER A C 1
ATOM 731 O O . SER A 1 91 ? -15.215 -4.274 0.611 1.00 95.12 91 SER A O 1
ATOM 733 N N . HIS A 1 92 ? -14.010 -2.664 -0.399 1.00 94.62 92 HIS A N 1
ATOM 734 C CA . HIS A 1 92 ? -14.113 -3.174 -1.763 1.00 94.62 92 HIS A CA 1
ATOM 735 C C . HIS A 1 92 ? -15.571 -3.494 -2.155 1.00 94.62 92 HIS A C 1
ATOM 737 O O . HIS A 1 92 ? -15.852 -4.569 -2.680 1.00 94.62 92 HIS A O 1
ATOM 743 N N . THR A 1 93 ? -16.503 -2.572 -1.895 1.00 93.56 93 THR A N 1
ATOM 744 C CA . THR A 1 93 ? -17.927 -2.713 -2.272 1.00 93.56 93 THR A CA 1
ATOM 745 C C . THR A 1 93 ? -18.352 -1.769 -3.406 1.00 93.56 93 THR A C 1
ATOM 747 O O . THR A 1 93 ? -19.274 -2.072 -4.163 1.00 93.56 93 THR A O 1
ATOM 750 N N . ILE A 1 94 ? -17.644 -0.648 -3.583 1.00 93.81 94 ILE A N 1
ATOM 751 C CA . ILE A 1 94 ? -18.032 0.458 -4.477 1.00 93.81 94 ILE A CA 1
ATOM 752 C C . ILE A 1 94 ? -17.950 0.134 -5.980 1.00 93.81 94 ILE A C 1
ATOM 754 O O . ILE A 1 94 ? -18.645 0.744 -6.787 1.00 93.81 94 ILE A O 1
ATOM 758 N N . LYS A 1 95 ? -17.121 -0.840 -6.376 1.00 93.38 95 LYS A N 1
ATOM 759 C CA . LYS A 1 95 ? -16.914 -1.266 -7.775 1.00 93.38 95 LYS A CA 1
ATOM 760 C C . LYS A 1 95 ? -17.746 -2.512 -8.108 1.00 93.38 95 LYS A C 1
ATOM 762 O O . LYS A 1 95 ? -17.404 -3.251 -9.027 1.00 93.38 95 LYS A O 1
ATOM 767 N N . LYS A 1 96 ? -18.835 -2.758 -7.363 1.00 91.25 96 LYS A N 1
ATOM 768 C CA . LYS A 1 96 ? -19.742 -3.910 -7.532 1.00 91.25 96 LYS A CA 1
ATOM 769 C C . LYS A 1 96 ? -19.023 -5.263 -7.452 1.00 91.25 96 LYS A C 1
ATOM 771 O O . LYS A 1 96 ? -19.346 -6.192 -8.190 1.00 91.25 96 LYS A O 1
ATOM 776 N N . GLN A 1 97 ? -18.044 -5.387 -6.561 1.00 90.81 97 GLN A N 1
ATOM 777 C CA . GLN A 1 97 ? -17.311 -6.635 -6.393 1.00 90.81 97 GLN A CA 1
ATOM 778 C C . GLN A 1 97 ? -18.211 -7.720 -5.784 1.00 90.81 97 GLN A C 1
ATOM 780 O O . GLN A 1 97 ? -18.586 -7.649 -4.614 1.00 90.81 97 GLN A O 1
ATOM 785 N N . GLU A 1 98 ? -18.528 -8.749 -6.574 1.00 91.62 98 GLU A N 1
ATOM 786 C CA . GLU A 1 98 ? -19.485 -9.805 -6.207 1.00 91.62 98 GLU A CA 1
ATOM 787 C C . GLU A 1 98 ? -19.166 -10.468 -4.858 1.00 91.62 98 GLU A C 1
ATOM 789 O O . GLU A 1 98 ? -20.057 -10.669 -4.033 1.00 91.62 98 GLU A O 1
ATOM 794 N N . HIS A 1 99 ? -17.886 -10.741 -4.591 1.00 89.50 99 HIS A N 1
ATOM 795 C CA . HIS A 1 99 ? -17.448 -11.422 -3.370 1.00 89.50 99 HIS A CA 1
ATOM 796 C C . HIS A 1 99 ? -17.806 -10.665 -2.078 1.00 89.50 99 HIS A C 1
ATOM 798 O O . HIS A 1 99 ? -18.074 -11.304 -1.062 1.00 89.50 99 HIS A O 1
ATOM 804 N N . ASN A 1 100 ? -17.890 -9.329 -2.120 1.00 93.56 100 ASN A N 1
ATOM 805 C CA . ASN A 1 100 ? -18.219 -8.497 -0.958 1.00 93.56 100 ASN A CA 1
ATOM 806 C C . ASN A 1 100 ? -19.681 -8.037 -0.917 1.00 93.56 100 ASN A C 1
ATOM 808 O O . ASN A 1 100 ? -20.070 -7.306 -0.006 1.00 93.56 100 ASN A O 1
ATOM 812 N N . ARG A 1 101 ? -20.543 -8.525 -1.821 1.00 95.62 101 ARG A N 1
ATOM 813 C CA . ARG A 1 101 ? -21.992 -8.262 -1.754 1.00 95.62 101 ARG A CA 1
ATOM 814 C C . ARG A 1 101 ? -22.587 -8.690 -0.409 1.00 95.62 101 ARG A C 1
ATOM 816 O O . ARG A 1 101 ? -23.391 -7.962 0.168 1.00 95.62 101 ARG A O 1
ATOM 823 N N . LYS A 1 102 ? -22.183 -9.860 0.102 1.00 96.56 102 LYS A N 1
ATOM 824 C CA . LYS A 1 102 ? -22.661 -10.385 1.395 1.00 96.56 102 LYS A CA 1
ATOM 825 C C . LYS A 1 102 ? -22.246 -9.495 2.566 1.00 96.56 102 LYS A C 1
ATOM 827 O O . LYS A 1 102 ? -23.045 -9.291 3.471 1.00 96.56 102 LYS A O 1
ATOM 832 N N . LEU A 1 103 ? -21.028 -8.953 2.521 1.00 96.62 103 LEU A N 1
ATOM 833 C CA . LEU A 1 103 ? -20.530 -8.018 3.526 1.00 96.62 103 LEU A CA 1
ATOM 834 C C . LEU A 1 103 ? -21.364 -6.737 3.536 1.00 96.62 103 LEU A C 1
ATOM 836 O O . LEU A 1 103 ? -21.824 -6.329 4.595 1.00 96.62 103 LEU A O 1
ATOM 840 N N . LEU A 1 104 ? -21.599 -6.138 2.364 1.00 97.00 104 LEU A N 1
ATOM 841 C CA . LEU A 1 104 ? -22.398 -4.916 2.263 1.00 97.00 104 LEU A CA 1
ATOM 842 C C . LEU A 1 104 ? -23.817 -5.125 2.804 1.00 97.00 104 LEU A C 1
ATOM 844 O O . LEU A 1 104 ? -24.310 -4.295 3.562 1.00 97.00 104 LEU A O 1
ATOM 848 N N . 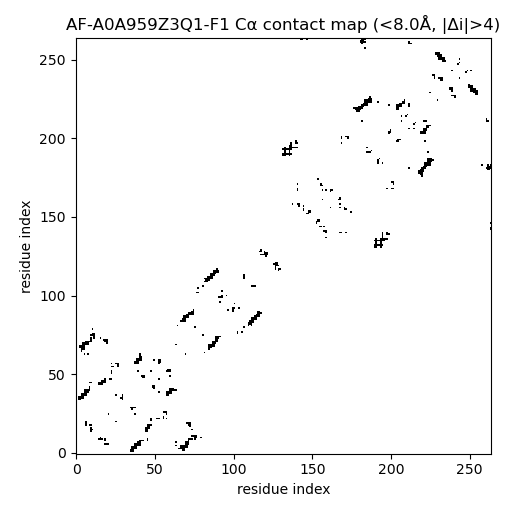LYS A 1 105 ? -24.449 -6.258 2.470 1.00 97.56 105 LYS A N 1
ATOM 849 C CA . LYS A 1 105 ? -25.762 -6.609 3.021 1.00 97.56 105 LYS A CA 1
ATOM 850 C C . LYS A 1 105 ? -25.718 -6.727 4.548 1.00 97.56 105 LYS A C 1
ATOM 852 O O . LYS A 1 105 ? -26.549 -6.127 5.212 1.00 97.56 105 LYS A O 1
ATOM 857 N N . ALA A 1 106 ? -24.734 -7.437 5.100 1.00 98.06 106 ALA A N 1
ATOM 858 C CA . ALA A 1 106 ? -24.589 -7.580 6.548 1.00 98.06 106 ALA A CA 1
ATOM 859 C C . ALA A 1 106 ? -24.369 -6.232 7.259 1.00 98.06 106 ALA A C 1
ATOM 861 O O . ALA A 1 106 ? -24.943 -5.999 8.316 1.00 98.06 106 ALA A O 1
ATOM 862 N N . VAL A 1 107 ? -23.582 -5.331 6.661 1.00 97.88 107 VAL A N 1
ATOM 863 C CA . VAL A 1 107 ? -23.382 -3.955 7.145 1.00 97.88 107 VAL A CA 1
ATOM 864 C C . VAL A 1 107 ? -24.710 -3.195 7.205 1.00 97.88 107 VAL A C 1
ATOM 866 O O . VAL A 1 107 ? -25.010 -2.573 8.222 1.00 97.88 107 VAL A O 1
ATOM 869 N N . MET A 1 108 ? -25.526 -3.281 6.151 1.00 97.88 108 MET A N 1
ATOM 870 C CA . MET A 1 108 ? -26.845 -2.642 6.113 1.00 97.88 108 MET A CA 1
ATOM 871 C C . MET A 1 108 ? -27.807 -3.246 7.142 1.00 97.88 108 MET A C 1
ATOM 873 O O . MET A 1 108 ? -28.412 -2.506 7.915 1.00 97.88 108 MET A O 1
ATOM 877 N N . ASP A 1 109 ? -27.913 -4.576 7.182 1.00 98.44 109 ASP A N 1
ATOM 878 C CA . ASP A 1 109 ? -28.809 -5.306 8.088 1.00 98.44 109 ASP A CA 1
ATOM 879 C C . ASP A 1 109 ? -28.457 -5.038 9.566 1.00 98.44 109 ASP A C 1
ATOM 881 O O . ASP A 1 109 ? -29.340 -4.982 10.420 1.00 98.44 109 ASP A O 1
ATOM 885 N N . ALA A 1 110 ? -27.172 -4.828 9.872 1.00 98.12 110 ALA A N 1
ATOM 886 C CA . ALA A 1 110 ? -26.676 -4.541 11.217 1.00 98.12 110 ALA A CA 1
ATOM 887 C C . ALA A 1 110 ? -26.718 -3.047 11.600 1.00 98.12 110 ALA A C 1
ATOM 889 O O . ALA A 1 110 ? -26.256 -2.690 12.686 1.00 98.12 110 ALA A O 1
ATOM 890 N N . GLY A 1 111 ? -27.222 -2.163 10.729 1.00 98.25 111 GLY A N 1
ATOM 891 C CA . GLY A 1 111 ? -27.266 -0.718 10.980 1.00 98.25 111 GLY A CA 1
ATOM 892 C C . GLY A 1 111 ? -25.880 -0.083 11.139 1.00 98.25 111 GLY A C 1
ATOM 893 O O . GLY A 1 111 ? -25.716 0.848 11.925 1.00 98.25 111 GLY A O 1
ATOM 894 N N . ILE A 1 112 ? -24.870 -0.619 10.449 1.00 98.50 112 ILE A N 1
ATOM 895 C CA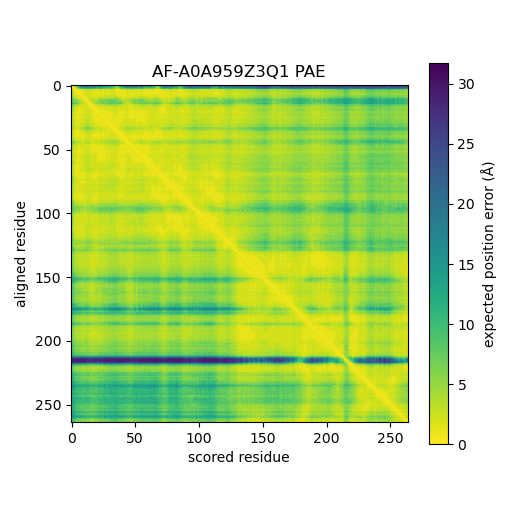 . ILE A 1 112 ? -23.486 -0.147 10.526 1.00 98.50 112 ILE A CA 1
ATOM 896 C C . ILE A 1 112 ? -23.272 1.034 9.575 1.00 98.50 112 ILE A C 1
ATOM 898 O O . ILE A 1 112 ? -23.625 0.977 8.396 1.00 98.50 112 ILE A O 1
ATOM 902 N N . THR A 1 113 ? -22.601 2.077 10.064 1.00 98.19 113 THR A N 1
ATOM 903 C CA . THR A 1 113 ? -22.088 3.163 9.217 1.00 98.19 113 THR A CA 1
ATOM 904 C C . THR A 1 113 ? -20.735 2.757 8.643 1.00 98.19 113 THR A C 1
ATOM 906 O O . THR A 1 113 ? -19.766 2.604 9.384 1.00 98.19 113 THR A O 1
ATOM 909 N N . LEU A 1 114 ? -20.644 2.596 7.324 1.00 97.62 114 LEU A N 1
ATOM 910 C CA . LEU A 1 114 ? -19.407 2.198 6.652 1.00 97.62 114 LEU A CA 1
ATOM 911 C C . LEU A 1 114 ? -18.732 3.389 5.965 1.00 97.62 114 LEU A C 1
ATOM 913 O O . LEU A 1 114 ? -19.268 3.969 5.023 1.00 97.62 114 LEU A O 1
ATOM 917 N N . LEU A 1 115 ? -17.527 3.709 6.423 1.00 96.94 115 LEU A N 1
ATOM 918 C CA . LEU A 1 115 ? -16.601 4.658 5.820 1.00 96.94 115 LEU A CA 1
ATOM 919 C C . LEU A 1 115 ? -15.551 3.863 5.031 1.00 96.94 115 LEU A C 1
ATOM 921 O O . LEU A 1 115 ? -14.974 2.907 5.549 1.00 96.94 115 LEU A O 1
ATOM 925 N N . ASP A 1 116 ? -15.289 4.239 3.780 1.00 95.69 116 ASP A N 1
ATOM 926 C CA . ASP A 1 116 ? -14.341 3.512 2.929 1.00 95.69 116 ASP A CA 1
ATOM 927 C C . ASP A 1 116 ? -13.064 4.326 2.697 1.00 95.69 116 ASP A C 1
ATOM 929 O O . ASP A 1 116 ? -13.116 5.425 2.140 1.00 95.69 116 ASP A O 1
ATOM 933 N N . HIS A 1 117 ? -11.906 3.766 3.073 1.00 95.50 117 HIS A N 1
ATOM 934 C CA . HIS A 1 117 ? -10.592 4.381 2.819 1.00 95.50 117 HIS A CA 1
ATOM 935 C C . HIS A 1 117 ? -10.375 4.716 1.337 1.00 95.50 117 HIS A C 1
ATOM 937 O O . HIS A 1 117 ? -9.669 5.673 1.017 1.00 95.50 117 HIS A O 1
ATOM 943 N N . GLU A 1 118 ? -10.950 3.934 0.416 1.00 93.75 118 GLU A N 1
ATOM 944 C CA . GLU A 1 118 ? -10.819 4.150 -1.029 1.00 93.75 118 GLU A CA 1
ATOM 945 C C . GLU A 1 118 ? -11.512 5.437 -1.501 1.00 93.75 118 GLU A C 1
ATOM 947 O O . GLU A 1 118 ? -11.098 5.999 -2.516 1.00 93.75 118 GLU A O 1
ATOM 952 N N . LEU A 1 119 ? -12.508 5.921 -0.753 1.00 94.62 119 LEU A N 1
ATOM 953 C CA . LEU A 1 119 ? -13.300 7.107 -1.081 1.00 94.62 119 LEU A CA 1
ATOM 954 C C . LEU A 1 119 ? -12.814 8.392 -0.396 1.00 94.62 119 LEU A C 1
ATOM 956 O O . LEU A 1 119 ? -13.347 9.462 -0.676 1.00 94.62 119 LEU A O 1
ATOM 960 N N . LEU A 1 120 ? -11.810 8.321 0.483 1.00 95.06 120 LEU A N 1
ATOM 961 C CA . LEU A 1 120 ? -11.277 9.508 1.151 1.00 95.06 120 LEU A CA 1
ATOM 962 C C . LEU A 1 120 ? -10.431 10.349 0.184 1.00 95.06 120 LEU A C 1
ATOM 964 O O . LEU A 1 120 ? -9.364 9.919 -0.275 1.00 95.06 120 LEU A O 1
ATOM 968 N N . THR A 1 121 ? -10.889 11.570 -0.091 1.00 95.69 121 THR A N 1
ATOM 969 C CA . THR A 1 121 ? -10.226 12.546 -0.965 1.00 95.69 121 THR A CA 1
ATOM 970 C C . THR A 1 121 ? -9.941 13.858 -0.242 1.00 95.69 121 THR A C 1
ATOM 972 O O . THR A 1 121 ? -10.602 14.189 0.737 1.00 95.69 121 THR A O 1
ATOM 975 N N . ASN A 1 122 ? -8.957 14.612 -0.733 1.00 94.31 122 ASN A N 1
ATOM 976 C CA . ASN A 1 122 ? -8.783 16.016 -0.365 1.00 94.31 122 ASN A CA 1
ATOM 977 C C . ASN A 1 122 ? -9.820 16.901 -1.092 1.00 94.31 122 ASN A C 1
ATOM 979 O O . ASN A 1 122 ? -10.621 16.402 -1.888 1.00 94.31 122 ASN A O 1
ATOM 983 N N . ASP A 1 123 ? -9.751 18.214 -0.869 1.00 95.69 123 ASP A N 1
ATOM 984 C CA . ASP A 1 123 ? -10.660 19.203 -1.475 1.00 95.69 123 ASP A CA 1
ATOM 985 C C . ASP A 1 123 ? -10.571 19.264 -3.013 1.00 95.69 123 ASP A C 1
ATOM 987 O O . ASP A 1 123 ? -11.496 19.710 -3.684 1.00 95.69 123 ASP A O 1
ATOM 991 N N . GLU A 1 124 ? -9.478 18.763 -3.594 1.00 94.75 124 GLU A N 1
ATOM 992 C CA . GLU A 1 124 ? -9.265 18.668 -5.044 1.00 94.75 124 GLU A CA 1
ATOM 993 C C . GLU A 1 124 ? -9.753 17.326 -5.628 1.00 94.75 124 GLU A C 1
ATOM 995 O O . GLU A 1 124 ? -9.502 17.021 -6.795 1.00 94.75 124 GLU A O 1
ATOM 1000 N N . GLY A 1 125 ? -10.382 16.467 -4.818 1.00 92.12 125 GLY A N 1
ATOM 1001 C CA . GLY A 1 125 ? -10.828 15.132 -5.227 1.00 92.12 125 GLY A CA 1
ATOM 1002 C C . GLY A 1 125 ? -9.700 14.099 -5.360 1.00 92.12 125 GLY A C 1
ATOM 1003 O O . GLY A 1 125 ? -9.925 12.986 -5.841 1.00 92.12 125 GLY A O 1
ATOM 1004 N N . ARG A 1 126 ? -8.471 14.412 -4.928 1.00 90.00 126 ARG A N 1
ATOM 1005 C CA . ARG A 1 126 ? -7.342 13.471 -4.946 1.00 90.00 126 ARG A CA 1
ATOM 1006 C C . ARG A 1 126 ? -7.421 12.537 -3.748 1.00 90.00 126 ARG A C 1
ATOM 1008 O O . ARG A 1 126 ? -7.457 12.974 -2.601 1.00 90.00 126 ARG A O 1
ATOM 1015 N N . ARG A 1 127 ? -7.375 11.230 -4.015 1.00 92.00 127 ARG A N 1
ATOM 1016 C CA . ARG A 1 127 ? -7.369 10.191 -2.977 1.00 92.00 127 ARG A CA 1
ATOM 1017 C C . ARG A 1 127 ? -6.179 10.353 -2.025 1.00 92.00 127 ARG A C 1
ATOM 1019 O O . ARG A 1 127 ? -5.031 10.381 -2.486 1.00 92.00 127 ARG A O 1
ATOM 1026 N N . VAL A 1 128 ? -6.465 10.385 -0.722 1.00 92.31 128 VAL A N 1
ATOM 1027 C CA . VAL A 1 128 ? -5.482 10.662 0.343 1.00 92.31 128 VAL A CA 1
ATOM 1028 C C . VAL A 1 128 ? -4.737 9.422 0.837 1.00 92.31 128 VAL A C 1
ATOM 1030 O O . VAL A 1 128 ? -3.571 9.517 1.203 1.00 92.31 128 VAL A O 1
ATOM 1033 N N . ILE A 1 129 ? -5.360 8.240 0.790 1.00 90.50 129 ILE A N 1
ATOM 1034 C CA . ILE A 1 129 ? -4.763 6.994 1.298 1.00 90.50 129 ILE A CA 1
ATOM 1035 C C . ILE A 1 129 ? -4.505 6.036 0.144 1.00 90.50 129 ILE A C 1
ATOM 1037 O O . ILE A 1 129 ? -5.440 5.465 -0.414 1.00 90.50 129 ILE A O 1
ATOM 1041 N N . ALA A 1 130 ? -3.244 5.789 -0.207 1.00 86.75 130 ALA A N 1
ATOM 1042 C CA . ALA A 1 130 ? -2.882 4.822 -1.242 1.00 86.75 130 ALA A CA 1
ATOM 1043 C C . ALA A 1 130 ? -1.585 4.077 -0.905 1.00 86.75 130 ALA A C 1
ATOM 1045 O O . ALA A 1 130 ? -0.625 4.670 -0.430 1.00 86.75 130 ALA A O 1
ATOM 1046 N N . PHE A 1 131 ? -1.532 2.786 -1.240 1.00 92.69 131 PHE A N 1
ATOM 1047 C CA . PHE A 1 131 ? -0.354 1.933 -1.020 1.00 92.69 131 PHE A CA 1
ATOM 1048 C C . PHE A 1 131 ? 0.554 1.810 -2.252 1.00 92.69 131 PHE A C 1
ATOM 1050 O O . PHE A 1 131 ? 1.463 0.988 -2.261 1.00 92.69 131 PHE A O 1
ATOM 1057 N N . GLY A 1 132 ? 0.304 2.605 -3.301 1.00 94.31 132 GLY A N 1
ATOM 1058 C CA . GLY A 1 132 ? 0.986 2.469 -4.592 1.00 94.31 132 GLY A CA 1
ATOM 1059 C C . GLY A 1 132 ? 2.508 2.548 -4.480 1.00 94.31 132 GLY A C 1
ATOM 1060 O O . GLY A 1 132 ? 3.189 1.689 -5.020 1.00 94.31 132 GLY A O 1
ATOM 1061 N N . ARG A 1 133 ? 3.030 3.505 -3.702 1.00 95.38 133 ARG A N 1
ATOM 1062 C CA . ARG A 1 133 ? 4.473 3.647 -3.457 1.00 95.38 133 ARG A CA 1
ATOM 1063 C C . ARG A 1 133 ? 5.094 2.357 -2.915 1.00 95.38 133 ARG A C 1
ATOM 1065 O O . ARG A 1 133 ? 6.034 1.835 -3.496 1.00 95.38 133 ARG A O 1
ATOM 1072 N N . TRP A 1 134 ? 4.521 1.802 -1.848 1.00 95.50 134 TRP A N 1
ATOM 1073 C CA . TRP A 1 134 ? 5.006 0.559 -1.240 1.00 95.50 134 TRP A CA 1
ATOM 1074 C C . TRP A 1 134 ? 4.872 -0.655 -2.161 1.00 95.50 134 TRP A C 1
ATOM 1076 O O . TRP A 1 134 ? 5.747 -1.514 -2.161 1.00 95.50 134 TRP A O 1
ATOM 1086 N N . ALA A 1 135 ? 3.813 -0.712 -2.975 1.00 96.44 135 ALA A N 1
ATOM 1087 C CA . ALA A 1 135 ? 3.672 -1.748 -3.995 1.00 96.44 135 ALA A CA 1
ATOM 1088 C C . ALA A 1 135 ? 4.789 -1.668 -5.049 1.00 96.44 135 ALA A C 1
ATOM 1090 O O . ALA A 1 135 ? 5.289 -2.704 -5.468 1.00 96.44 135 ALA A O 1
ATOM 1091 N N . GLY A 1 136 ? 5.205 -0.455 -5.428 1.00 97.75 136 GLY A N 1
ATOM 1092 C CA . GLY A 1 136 ? 6.358 -0.221 -6.297 1.00 97.75 136 GLY A CA 1
ATOM 1093 C C . GLY A 1 136 ? 7.665 -0.711 -5.687 1.00 97.75 136 GLY A C 1
ATOM 1094 O O . GLY A 1 136 ? 8.360 -1.510 -6.302 1.00 97.75 136 GLY A O 1
ATOM 1095 N N . ILE A 1 137 ? 7.941 -0.297 -4.447 1.00 97.75 137 ILE A N 1
ATOM 1096 C CA . ILE A 1 137 ? 9.159 -0.661 -3.704 1.00 97.75 137 ILE A CA 1
ATOM 1097 C C . ILE A 1 137 ? 9.290 -2.187 -3.581 1.00 97.75 137 ILE A C 1
ATOM 1099 O O . ILE A 1 137 ? 10.264 -2.790 -4.027 1.00 97.75 137 ILE A O 1
ATOM 1103 N N . VAL A 1 138 ? 8.272 -2.843 -3.015 1.00 96.88 138 VAL A N 1
ATOM 1104 C CA . VAL A 1 138 ? 8.292 -4.299 -2.798 1.00 96.88 138 VAL A CA 1
ATOM 1105 C C . VAL A 1 138 ? 8.209 -5.061 -4.126 1.00 96.88 138 VAL A C 1
ATOM 1107 O O . VAL A 1 138 ? 8.758 -6.159 -4.247 1.00 96.88 138 VAL A O 1
ATOM 1110 N N . GLY A 1 139 ? 7.527 -4.498 -5.126 1.00 97.44 139 GLY A N 1
ATOM 1111 C CA . GLY A 1 139 ? 7.420 -5.061 -6.469 1.00 97.44 139 GLY A CA 1
ATOM 1112 C C . GLY A 1 139 ? 8.764 -5.092 -7.191 1.00 97.44 139 GLY A C 1
ATOM 1113 O O . GLY A 1 139 ? 9.166 -6.157 -7.650 1.00 97.44 139 GLY A O 1
ATOM 1114 N N . ALA A 1 140 ? 9.480 -3.965 -7.222 1.00 97.19 140 ALA A N 1
ATOM 1115 C CA . ALA A 1 140 ? 10.805 -3.859 -7.829 1.00 97.19 140 ALA A CA 1
ATOM 1116 C C . ALA A 1 140 ? 11.799 -4.822 -7.178 1.00 97.19 140 ALA A C 1
ATOM 1118 O O . ALA A 1 140 ? 12.450 -5.601 -7.870 1.00 97.19 140 ALA A O 1
ATOM 1119 N N . TYR A 1 141 ? 11.840 -4.856 -5.843 1.00 96.94 141 TYR A N 1
ATOM 1120 C CA . TYR A 1 141 ? 12.695 -5.801 -5.133 1.00 96.94 141 TYR A CA 1
ATOM 1121 C C . TYR A 1 141 ? 12.382 -7.253 -5.519 1.00 96.94 141 TYR A C 1
ATOM 1123 O O . TYR A 1 141 ? 13.277 -8.000 -5.903 1.00 96.94 141 TYR A O 1
ATOM 1131 N N . ASN A 1 142 ? 11.107 -7.661 -5.505 1.00 97.06 142 ASN A N 1
ATOM 1132 C CA . ASN A 1 142 ? 10.736 -9.022 -5.904 1.00 97.06 142 ASN A CA 1
ATOM 1133 C C . ASN A 1 142 ? 10.988 -9.322 -7.390 1.00 97.06 142 ASN A C 1
ATOM 1135 O O . ASN A 1 142 ? 11.229 -10.486 -7.712 1.00 97.06 142 ASN A O 1
ATOM 1139 N N . ALA A 1 143 ? 10.977 -8.320 -8.273 1.00 96.44 143 ALA A N 1
ATOM 1140 C CA . ALA A 1 143 ? 11.384 -8.490 -9.665 1.00 96.44 143 ALA A CA 1
ATOM 1141 C C . ALA A 1 143 ? 12.863 -8.899 -9.754 1.00 96.44 143 ALA A C 1
ATOM 1143 O O . ALA A 1 143 ? 13.168 -9.898 -10.402 1.00 96.44 143 ALA A O 1
ATOM 1144 N N . PHE A 1 144 ? 13.758 -8.242 -9.003 1.00 95.50 144 PHE A N 1
ATOM 1145 C CA . PHE A 1 144 ? 15.159 -8.671 -8.897 1.00 95.50 144 PHE A CA 1
ATOM 1146 C C . PHE A 1 144 ? 15.295 -10.077 -8.317 1.00 95.50 144 PHE A C 1
ATOM 1148 O O . PHE A 1 144 ? 16.054 -10.885 -8.849 1.00 95.50 144 PHE A O 1
ATOM 1155 N N . ARG A 1 145 ? 14.520 -10.413 -7.276 1.00 95.38 145 ARG A N 1
ATOM 1156 C CA . ARG A 1 145 ? 14.523 -11.771 -6.701 1.00 95.38 145 ARG A CA 1
ATOM 1157 C C . ARG A 1 145 ? 14.159 -12.831 -7.737 1.00 95.38 145 ARG A C 1
ATOM 1159 O O . ARG A 1 145 ? 14.815 -13.867 -7.817 1.00 95.38 145 ARG A O 1
ATOM 1166 N N . ALA A 1 146 ? 13.102 -12.583 -8.506 1.00 95.56 146 ALA A N 1
ATOM 1167 C CA . ALA A 1 146 ? 12.643 -13.493 -9.547 1.00 95.56 146 ALA A CA 1
ATOM 1168 C C . ALA A 1 146 ? 13.664 -13.600 -10.687 1.00 95.56 146 ALA A C 1
ATOM 1170 O O . ALA A 1 146 ? 13.985 -14.706 -11.121 1.00 95.56 146 ALA A O 1
ATOM 1171 N N . TRP A 1 147 ? 14.211 -12.467 -11.128 1.00 94.69 147 TRP A N 1
ATOM 1172 C CA . TRP A 1 147 ? 15.215 -12.408 -12.183 1.00 94.69 147 TRP A CA 1
ATOM 1173 C C . TRP A 1 147 ? 16.504 -13.147 -11.786 1.00 94.69 147 TRP A C 1
ATOM 1175 O O . TRP A 1 147 ? 16.959 -14.008 -12.538 1.00 94.69 147 TRP A O 1
ATOM 1185 N N . GLN A 1 148 ? 17.035 -12.929 -10.576 1.00 92.69 148 GLN A N 1
ATOM 1186 C CA . GLN A 1 148 ? 18.217 -13.650 -10.081 1.00 92.69 148 GLN A CA 1
ATOM 1187 C C . GLN A 1 148 ? 17.956 -15.155 -9.954 1.00 92.69 148 GLN A C 1
ATOM 1189 O O . GLN A 1 148 ? 18.786 -15.956 -10.382 1.00 92.69 148 GLN A O 1
ATOM 1194 N N . ALA A 1 149 ? 16.786 -15.561 -9.452 1.00 93.31 149 ALA A N 1
ATOM 1195 C CA . ALA A 1 149 ? 16.419 -16.976 -9.391 1.00 93.31 149 ALA A CA 1
ATOM 1196 C C . ALA A 1 149 ? 16.351 -17.628 -10.785 1.00 93.31 149 ALA A C 1
ATOM 1198 O O . ALA A 1 149 ? 16.730 -18.786 -10.938 1.00 93.31 149 ALA A O 1
ATOM 1199 N N . ALA A 1 150 ? 15.894 -16.890 -11.801 1.00 93.50 150 ALA A N 1
ATOM 1200 C CA . ALA A 1 150 ? 15.789 -17.381 -13.172 1.00 93.50 150 ALA A CA 1
ATOM 1201 C C . ALA A 1 150 ? 17.132 -17.394 -13.925 1.00 93.50 150 ALA A C 1
ATOM 1203 O O . ALA A 1 150 ? 17.344 -18.256 -14.777 1.00 93.50 150 ALA A O 1
ATOM 1204 N N . LYS A 1 151 ? 18.025 -16.439 -13.643 1.00 91.69 151 LYS A N 1
ATOM 1205 C CA . LYS A 1 151 ? 19.294 -16.243 -14.367 1.00 91.69 151 LYS A CA 1
ATOM 1206 C C . LYS A 1 151 ? 20.527 -16.803 -13.650 1.00 91.69 151 LYS A C 1
ATOM 1208 O O . LYS A 1 151 ? 21.604 -16.790 -14.233 1.00 91.69 151 LYS A O 1
ATOM 1213 N N . GLY A 1 152 ? 20.379 -17.327 -12.431 1.00 87.94 152 GLY A N 1
ATOM 1214 C CA . GLY A 1 152 ? 21.482 -17.920 -11.664 1.00 87.94 152 GLY A CA 1
ATOM 1215 C C . GLY A 1 152 ? 22.292 -16.909 -10.843 1.00 87.94 152 GLY A C 1
ATOM 1216 O O . GLY A 1 152 ? 23.512 -17.016 -10.775 1.00 87.94 152 GLY A O 1
ATOM 1217 N N . GLY A 1 153 ? 21.620 -15.925 -10.237 1.00 87.38 153 GLY A N 1
ATOM 1218 C CA . GLY A 1 153 ? 22.200 -14.941 -9.317 1.00 87.38 153 GLY A CA 1
ATOM 1219 C C . GLY A 1 153 ? 22.091 -15.330 -7.832 1.00 87.38 153 GLY A C 1
ATOM 1220 O O . GLY A 1 153 ? 21.649 -16.437 -7.503 1.00 87.38 153 GLY A O 1
ATOM 1221 N N . PRO A 1 154 ? 22.486 -14.429 -6.912 1.00 89.50 154 PRO A N 1
ATOM 1222 C CA . PRO A 1 154 ? 22.368 -14.664 -5.478 1.00 89.50 154 PRO A CA 1
ATOM 1223 C C . PRO A 1 154 ? 20.906 -14.828 -5.045 1.00 89.50 154 PRO A C 1
ATOM 1225 O O . PRO A 1 154 ? 19.963 -14.391 -5.700 1.00 89.50 154 PRO A O 1
ATOM 1228 N N . ARG A 1 155 ? 20.698 -15.503 -3.914 1.00 91.94 155 ARG A N 1
ATOM 1229 C CA . ARG A 1 155 ? 19.358 -15.712 -3.364 1.00 91.94 155 ARG A CA 1
ATOM 1230 C C . ARG A 1 155 ? 19.036 -14.616 -2.356 1.00 91.94 155 ARG A C 1
ATOM 1232 O O . ARG A 1 155 ? 19.269 -14.802 -1.167 1.00 91.94 155 ARG A O 1
ATOM 1239 N N . LEU A 1 156 ? 18.432 -13.530 -2.828 1.00 93.69 156 LEU A N 1
ATOM 1240 C CA . LEU A 1 156 ? 17.965 -12.445 -1.961 1.00 93.69 156 LEU A CA 1
ATOM 1241 C C . LEU A 1 156 ? 16.896 -12.924 -0.971 1.00 93.69 156 LEU A C 1
ATOM 1243 O O . LEU A 1 156 ? 15.947 -13.653 -1.339 1.00 93.69 156 LEU A O 1
ATOM 1247 N N . LYS A 1 157 ? 17.003 -12.441 0.267 1.00 95.38 157 LYS A N 1
ATOM 1248 C CA . LYS A 1 157 ? 16.004 -12.651 1.315 1.00 95.38 157 LYS A CA 1
ATOM 1249 C C . LYS A 1 157 ? 14.609 -12.198 0.839 1.00 95.38 157 LYS A C 1
ATOM 1251 O O . LYS A 1 157 ? 14.467 -11.176 0.181 1.00 95.38 157 LYS A O 1
ATOM 1256 N N . PRO A 1 158 ? 13.526 -12.960 1.066 1.00 95.31 158 PRO A N 1
ATOM 1257 C CA . PRO A 1 158 ? 12.180 -12.487 0.744 1.00 95.31 158 PRO A CA 1
ATOM 1258 C C . PRO A 1 158 ? 11.833 -11.200 1.500 1.00 95.31 158 PRO A C 1
ATOM 1260 O O . PRO A 1 158 ? 12.028 -11.144 2.708 1.00 95.31 158 PRO A O 1
ATOM 1263 N N . ALA A 1 159 ? 11.211 -10.223 0.827 1.00 94.12 159 ALA A N 1
ATOM 1264 C CA . ALA A 1 159 ? 10.860 -8.928 1.431 1.00 94.12 159 ALA A CA 1
ATOM 1265 C C . ALA A 1 159 ? 10.059 -9.054 2.740 1.00 94.12 159 ALA A C 1
ATOM 1267 O O . ALA A 1 159 ? 10.244 -8.282 3.667 1.00 94.12 159 ALA A O 1
ATOM 1268 N N . HIS A 1 160 ? 9.179 -10.056 2.841 1.00 90.81 160 HIS A N 1
ATOM 1269 C CA . HIS A 1 160 ? 8.369 -10.289 4.042 1.00 90.81 160 HIS A CA 1
ATOM 1270 C C . HIS A 1 160 ? 9.149 -10.908 5.222 1.00 90.81 160 HIS A C 1
ATOM 1272 O O . HIS A 1 160 ? 8.574 -11.099 6.295 1.00 90.81 160 HIS A O 1
ATOM 1278 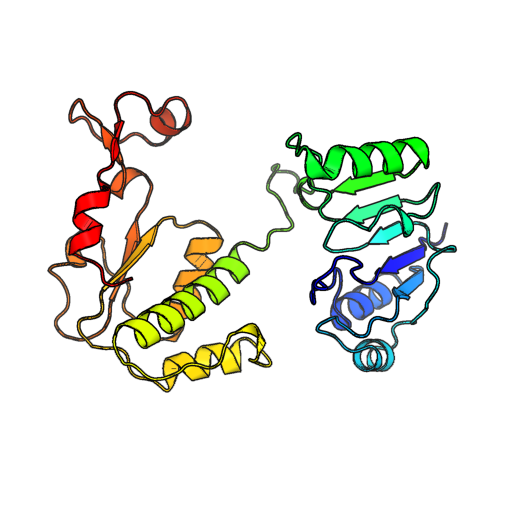N N . GLN A 1 161 ? 10.398 -11.321 4.992 1.00 92.62 161 GLN A N 1
ATOM 1279 C CA . GLN A 1 161 ? 11.333 -11.810 6.007 1.00 92.62 161 GLN A CA 1
ATOM 1280 C C . GLN A 1 161 ? 12.352 -10.737 6.403 1.00 92.62 161 GLN A C 1
ATOM 1282 O O . GLN A 1 161 ? 13.017 -10.905 7.425 1.00 92.62 161 GLN A O 1
ATOM 1287 N N . CYS A 1 162 ? 12.501 -9.677 5.604 1.00 92.12 162 CYS A N 1
ATOM 1288 C CA . CYS A 1 162 ? 13.246 -8.492 6.001 1.00 92.12 162 CYS A CA 1
ATOM 1289 C C . CYS A 1 162 ? 12.507 -7.797 7.155 1.00 92.12 162 CYS A C 1
ATOM 1291 O O . CYS A 1 162 ? 11.275 -7.733 7.165 1.00 92.12 162 CYS A O 1
ATOM 1293 N N . HIS A 1 163 ? 13.263 -7.311 8.131 1.00 88.50 163 HIS A N 1
ATOM 1294 C CA . HIS A 1 163 ? 12.795 -6.515 9.253 1.00 88.50 163 HIS A CA 1
ATOM 1295 C C . HIS A 1 163 ? 12.168 -5.212 8.754 1.00 88.50 163 HIS A C 1
ATOM 1297 O O . HIS A 1 163 ? 11.047 -4.871 9.127 1.00 88.50 163 HIS A O 1
ATOM 1303 N N . ASP A 1 164 ? 12.869 -4.524 7.855 1.00 90.94 164 ASP A N 1
ATOM 1304 C CA . ASP A 1 164 ? 12.459 -3.247 7.295 1.00 90.94 164 ASP A CA 1
ATOM 1305 C C . ASP A 1 164 ? 12.961 -3.070 5.853 1.00 90.94 164 ASP A C 1
ATOM 1307 O O . ASP A 1 164 ? 13.489 -3.983 5.207 1.00 90.94 164 ASP A O 1
ATOM 1311 N N . ARG A 1 165 ? 12.725 -1.868 5.325 1.00 93.56 165 ARG A N 1
ATOM 1312 C CA . ARG A 1 165 ? 13.159 -1.468 3.991 1.00 93.56 165 ARG A CA 1
ATOM 1313 C C . ARG A 1 165 ? 14.682 -1.378 3.881 1.00 93.56 165 ARG A C 1
ATOM 1315 O O . ARG A 1 165 ? 15.193 -1.702 2.818 1.00 93.56 165 ARG A O 1
ATOM 1322 N N . GLU A 1 166 ? 15.375 -0.952 4.932 1.00 93.62 166 GLU A N 1
ATOM 1323 C CA . GLU A 1 166 ? 16.828 -0.771 4.906 1.00 93.62 166 GLU A CA 1
ATOM 1324 C C . GLU A 1 166 ? 17.529 -2.124 4.757 1.00 93.62 166 GLU A C 1
ATOM 1326 O O . GLU A 1 166 ? 18.392 -2.269 3.893 1.00 93.62 166 GLU A O 1
ATOM 1331 N N . GLU A 1 167 ? 17.092 -3.153 5.493 1.00 94.50 167 GLU A N 1
ATOM 1332 C CA . GLU A 1 167 ? 17.591 -4.521 5.301 1.00 94.50 167 GLU A CA 1
ATOM 1333 C C . GLU A 1 167 ? 17.288 -5.023 3.880 1.00 94.50 167 GLU A C 1
ATOM 1335 O O . GLU A 1 167 ? 18.161 -5.578 3.214 1.00 94.50 167 GLU A O 1
ATOM 1340 N N . MET A 1 168 ? 16.062 -4.804 3.392 1.00 95.12 168 MET A N 1
ATOM 1341 C CA . MET A 1 168 ? 15.649 -5.226 2.050 1.00 95.12 168 MET A CA 1
ATOM 1342 C C . MET A 1 168 ? 16.496 -4.570 0.947 1.00 95.12 168 MET A C 1
ATOM 1344 O O . MET A 1 168 ? 16.927 -5.246 0.018 1.00 95.12 168 MET A O 1
ATOM 1348 N N . GLU A 1 169 ? 16.735 -3.264 1.023 1.00 93.19 169 GLU A N 1
ATOM 1349 C CA . GLU A 1 169 ? 17.552 -2.538 0.047 1.00 93.19 169 GLU A CA 1
ATOM 1350 C C . GLU A 1 169 ? 19.036 -2.910 0.162 1.00 93.19 169 GLU A C 1
ATOM 1352 O O . GLU A 1 169 ? 19.692 -3.111 -0.862 1.00 93.19 169 GLU A O 1
ATOM 1357 N N . SER A 1 170 ? 19.539 -3.124 1.381 1.00 92.88 170 SER A N 1
ATOM 1358 C CA . SER A 1 170 ? 20.911 -3.591 1.621 1.00 92.88 170 SER A CA 1
ATOM 1359 C C . SER A 1 170 ? 21.186 -4.949 0.971 1.00 92.88 170 SER A C 1
ATOM 1361 O O . SER A 1 170 ? 22.262 -5.152 0.412 1.00 92.88 170 SER A O 1
ATOM 1363 N N . GLU A 1 171 ? 20.218 -5.873 0.991 1.00 92.75 171 GLU A N 1
ATOM 1364 C CA . GLU A 1 171 ? 20.323 -7.148 0.266 1.00 92.75 171 GLU A CA 1
ATOM 1365 C C . GLU A 1 171 ? 20.575 -6.923 -1.230 1.00 92.75 171 GLU A C 1
ATOM 1367 O O . GLU A 1 171 ? 21.398 -7.610 -1.823 1.00 92.75 171 GLU A O 1
ATOM 1372 N N . LEU A 1 172 ? 19.900 -5.951 -1.851 1.00 89.69 172 LEU A N 1
ATOM 1373 C CA . LEU A 1 172 ? 20.086 -5.665 -3.273 1.00 89.69 172 LEU A CA 1
ATOM 1374 C C . LEU A 1 172 ? 21.448 -5.006 -3.546 1.00 89.69 172 LEU A C 1
ATOM 1376 O O . LEU A 1 172 ? 22.143 -5.416 -4.469 1.00 89.69 172 LEU A O 1
ATOM 1380 N N . VAL A 1 173 ? 21.851 -4.031 -2.726 1.00 89.19 173 VAL A N 1
ATOM 1381 C CA . VAL A 1 173 ? 23.119 -3.291 -2.886 1.00 89.19 173 VAL A CA 1
ATOM 1382 C C . VAL A 1 173 ? 24.346 -4.187 -2.692 1.00 89.19 173 VAL A C 1
ATOM 1384 O O . VAL A 1 173 ? 25.333 -4.054 -3.413 1.00 89.19 173 VAL A O 1
ATOM 1387 N N . ASN A 1 174 ? 24.291 -5.140 -1.758 1.00 89.00 174 ASN A N 1
ATOM 1388 C CA . ASN A 1 174 ? 25.400 -6.060 -1.477 1.00 89.00 174 ASN A CA 1
ATOM 1389 C C . ASN A 1 174 ? 25.634 -7.104 -2.585 1.00 89.00 174 ASN A C 1
ATOM 1391 O O . ASN A 1 174 ? 26.605 -7.866 -2.532 1.00 89.00 174 ASN A O 1
ATOM 1395 N N . HIS A 1 175 ? 24.761 -7.152 -3.589 1.00 84.44 175 HIS A N 1
ATOM 1396 C CA . HIS A 1 175 ? 24.813 -8.106 -4.683 1.00 84.44 175 HIS A CA 1
ATOM 1397 C C . HIS A 1 175 ? 24.894 -7.372 -6.028 1.00 84.44 175 HIS A C 1
ATOM 1399 O O . HIS A 1 175 ? 23.858 -7.005 -6.584 1.00 84.44 175 HIS A O 1
ATOM 1405 N N . PRO A 1 176 ? 26.113 -7.183 -6.578 1.00 77.25 176 PRO A N 1
ATOM 1406 C CA . PRO A 1 176 ? 26.310 -6.466 -7.831 1.00 77.25 176 PRO A CA 1
ATOM 1407 C C . PRO A 1 176 ? 25.446 -7.025 -8.964 1.00 77.25 176 PRO A C 1
ATOM 1409 O O . PRO A 1 176 ? 25.393 -8.237 -9.191 1.00 77.25 176 PRO A O 1
ATOM 1412 N N . LEU A 1 177 ? 24.779 -6.123 -9.679 1.00 86.00 177 LEU A N 1
ATOM 1413 C CA . LEU A 1 177 ? 23.985 -6.441 -10.861 1.00 86.00 177 LEU A CA 1
ATOM 1414 C C . LEU A 1 177 ? 24.885 -6.469 -12.109 1.00 86.00 177 LEU A C 1
ATOM 1416 O O . LEU A 1 177 ? 25.892 -5.757 -12.137 1.00 86.00 177 LEU A O 1
ATOM 1420 N N . PRO A 1 178 ? 24.550 -7.259 -13.148 1.00 88.56 178 PRO A N 1
ATOM 1421 C CA . PRO A 1 178 ? 25.296 -7.226 -14.401 1.00 88.56 178 PRO A CA 1
ATOM 1422 C C . PRO A 1 178 ? 25.303 -5.831 -15.018 1.00 88.56 178 PRO A C 1
ATOM 1424 O O . PRO A 1 178 ? 24.284 -5.141 -15.027 1.00 88.56 178 PRO A O 1
ATOM 1427 N N . GLU A 1 179 ? 26.444 -5.439 -15.578 1.00 87.94 179 GLU A N 1
ATOM 1428 C CA . GLU A 1 179 ? 26.603 -4.129 -16.213 1.00 87.94 179 GLU A CA 1
ATOM 1429 C C . GLU A 1 179 ? 25.744 -3.959 -17.474 1.00 87.94 179 GLU A C 1
ATOM 1431 O O . GLU A 1 179 ? 25.515 -2.837 -17.903 1.00 87.94 179 GLU A O 1
ATOM 1436 N N . ASP A 1 180 ? 25.275 -5.046 -18.082 1.00 89.44 180 ASP A N 1
ATOM 1437 C CA . ASP A 1 180 ? 24.429 -5.037 -19.276 1.00 89.44 180 ASP A CA 1
ATOM 1438 C C . ASP A 1 180 ? 22.927 -5.155 -18.968 1.00 89.44 180 ASP A C 1
ATOM 1440 O O . ASP A 1 180 ? 22.117 -5.178 -19.899 1.00 89.44 180 ASP A O 1
ATOM 1444 N N . LEU A 1 181 ? 22.542 -5.182 -17.684 1.00 92.25 181 LEU A N 1
ATOM 1445 C CA . LEU A 1 181 ? 21.150 -5.304 -17.260 1.00 92.25 181 LEU A CA 1
ATOM 1446 C C . LEU A 1 181 ? 20.323 -4.086 -17.700 1.00 92.25 181 LEU A C 1
ATOM 1448 O O . LEU A 1 181 ? 20.636 -2.943 -17.355 1.00 92.25 181 LEU A O 1
ATOM 1452 N N . ARG A 1 182 ? 19.228 -4.342 -18.422 1.00 94.25 182 ARG A N 1
ATOM 1453 C CA . ARG A 1 182 ? 18.289 -3.324 -18.916 1.00 94.25 182 ARG A CA 1
ATOM 1454 C C . ARG A 1 182 ? 16.910 -3.540 -18.314 1.00 94.25 182 ARG A C 1
ATOM 1456 O O . ARG A 1 182 ? 16.356 -4.632 -18.401 1.00 94.25 182 ARG A O 1
ATOM 1463 N N . ILE A 1 183 ? 16.339 -2.493 -17.734 1.00 96.19 183 ILE A N 1
ATOM 1464 C CA . ILE A 1 183 ? 15.069 -2.580 -17.004 1.00 96.19 183 ILE A CA 1
ATOM 1465 C C . ILE A 1 183 ? 14.060 -1.586 -17.575 1.00 96.19 183 ILE A C 1
ATOM 1467 O O . ILE A 1 183 ? 14.383 -0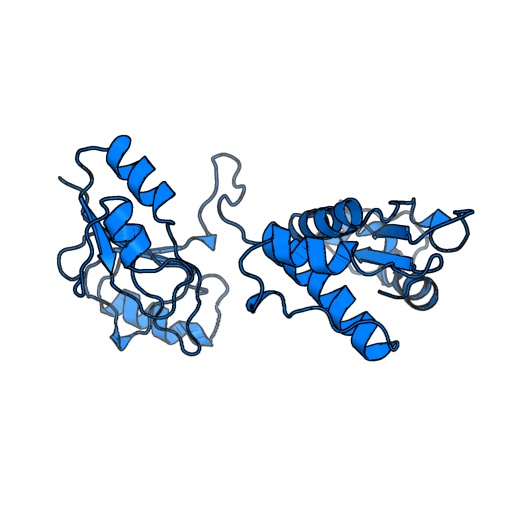.425 -17.840 1.00 96.19 183 ILE A O 1
ATOM 1471 N N . VAL A 1 184 ? 12.814 -2.022 -17.733 1.00 97.12 184 VAL A N 1
ATOM 1472 C CA . VAL A 1 184 ? 11.712 -1.170 -18.183 1.00 97.12 184 VAL A CA 1
ATOM 1473 C C . VAL A 1 184 ? 10.649 -1.068 -17.096 1.00 97.12 184 VAL A C 1
ATOM 1475 O O . VAL A 1 184 ? 10.003 -2.040 -16.722 1.00 97.12 184 VAL A O 1
ATOM 1478 N N . ILE A 1 185 ? 10.393 0.155 -16.636 1.00 97.31 185 ILE A N 1
ATOM 1479 C CA . ILE A 1 185 ? 9.237 0.467 -15.793 1.00 97.31 185 ILE A CA 1
ATOM 1480 C C . ILE A 1 185 ? 8.134 1.035 -16.684 1.00 97.31 185 ILE A C 1
ATOM 1482 O O . ILE A 1 185 ? 8.352 1.997 -17.415 1.00 97.31 185 ILE A O 1
ATOM 1486 N N . THR A 1 186 ? 6.920 0.493 -16.611 1.00 95.31 186 THR A N 1
ATOM 1487 C CA . THR A 1 186 ? 5.760 1.067 -17.312 1.00 95.31 186 THR A CA 1
ATOM 1488 C C . THR A 1 186 ? 4.909 1.907 -16.364 1.00 95.31 186 THR A C 1
ATOM 1490 O O . THR A 1 186 ? 4.279 1.372 -15.446 1.00 95.31 186 THR A O 1
ATOM 1493 N N . GLY A 1 187 ? 4.827 3.209 -16.630 1.00 92.94 187 GLY A N 1
ATOM 1494 C CA . GLY A 1 187 ? 4.051 4.177 -15.860 1.00 92.94 187 GLY A CA 1
ATOM 1495 C C . GLY A 1 187 ? 4.857 4.894 -14.774 1.00 92.94 187 GLY A C 1
ATOM 1496 O O . GLY A 1 187 ? 5.661 4.306 -14.060 1.00 92.94 187 GLY A O 1
ATOM 1497 N N . ASP A 1 188 ? 4.568 6.180 -14.611 1.00 91.12 188 ASP A N 1
ATOM 1498 C CA . ASP A 1 188 ? 5.263 7.140 -13.744 1.00 91.12 188 ASP A CA 1
ATOM 1499 C C . ASP A 1 188 ? 4.465 7.508 -12.477 1.00 91.12 188 ASP A C 1
ATOM 1501 O O . ASP A 1 188 ? 4.855 8.383 -11.704 1.00 91.12 188 ASP A O 1
ATOM 1505 N N . GLY A 1 189 ? 3.329 6.841 -12.250 1.00 92.69 189 GLY A N 1
ATOM 1506 C CA . GLY A 1 189 ? 2.493 7.041 -11.068 1.00 92.69 189 GLY A CA 1
ATOM 1507 C C . GLY A 1 189 ? 3.131 6.503 -9.782 1.00 92.69 189 GLY A C 1
ATOM 1508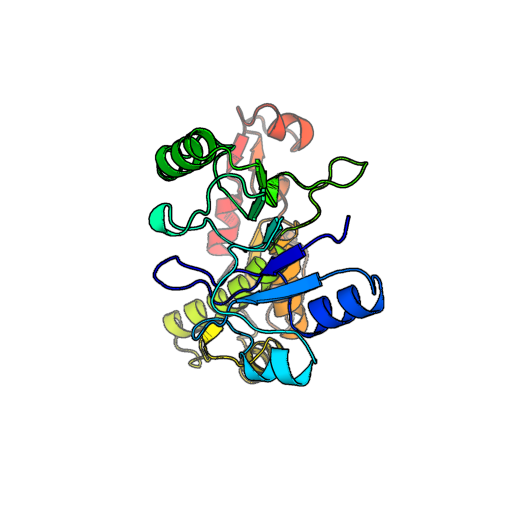 O O . GLY A 1 189 ? 4.251 6.008 -9.771 1.00 92.69 189 GLY A O 1
ATOM 1509 N N . ARG A 1 190 ? 2.376 6.517 -8.673 1.00 94.56 190 ARG A N 1
ATOM 1510 C CA . ARG A 1 190 ? 2.871 6.125 -7.331 1.00 94.56 190 ARG A CA 1
ATOM 1511 C C . ARG A 1 190 ? 3.637 4.793 -7.298 1.00 94.56 190 ARG A C 1
ATOM 1513 O O . ARG A 1 190 ? 4.593 4.683 -6.546 1.00 94.56 190 ARG A O 1
ATOM 1520 N N . VAL A 1 191 ? 3.202 3.798 -8.074 1.00 96.94 191 VAL A N 1
ATOM 1521 C CA . VAL A 1 191 ? 3.868 2.485 -8.164 1.00 96.94 191 VAL A CA 1
ATOM 1522 C C . VAL A 1 191 ? 5.202 2.594 -8.899 1.00 96.94 191 VAL A C 1
ATOM 1524 O O . VAL A 1 191 ? 6.210 2.154 -8.364 1.00 96.94 191 VAL A O 1
ATOM 1527 N N . GLY A 1 192 ? 5.229 3.231 -10.073 1.00 97.12 192 GLY A N 1
ATOM 1528 C CA . GLY A 1 192 ? 6.467 3.468 -10.817 1.00 97.12 192 GLY A CA 1
ATOM 1529 C C . GLY A 1 192 ? 7.480 4.269 -10.004 1.00 97.12 192 GLY A C 1
ATOM 1530 O O . GLY A 1 192 ? 8.635 3.877 -9.928 1.00 97.12 192 GLY A O 1
ATOM 1531 N N . GLN A 1 193 ? 7.034 5.319 -9.305 1.00 97.06 193 GLN A N 1
ATOM 1532 C CA . GLN A 1 193 ? 7.883 6.102 -8.394 1.00 97.06 193 GLN A CA 1
ATOM 1533 C C . GLN A 1 193 ? 8.494 5.237 -7.290 1.00 97.06 193 GLN A C 1
ATOM 1535 O O . GLN A 1 193 ? 9.698 5.280 -7.078 1.00 97.06 193 GLN A O 1
ATOM 1540 N N . GLY A 1 194 ? 7.691 4.393 -6.636 1.00 97.62 194 GLY A N 1
ATOM 1541 C CA . GLY A 1 194 ? 8.210 3.476 -5.622 1.00 97.62 194 GLY A CA 1
ATOM 1542 C C . GLY A 1 194 ? 9.214 2.459 -6.172 1.00 97.62 194 GLY A C 1
ATOM 1543 O O . GLY A 1 194 ? 10.155 2.106 -5.474 1.00 97.62 194 GLY A O 1
ATOM 1544 N N . ALA A 1 195 ? 9.031 1.994 -7.411 1.00 98.06 195 ALA A N 1
ATOM 1545 C CA . ALA A 1 195 ? 10.008 1.133 -8.070 1.00 98.06 195 ALA A CA 1
ATOM 1546 C C . ALA A 1 195 ? 11.313 1.893 -8.355 1.00 98.06 195 ALA A C 1
ATOM 1548 O O . ALA A 1 195 ? 12.378 1.404 -7.996 1.00 98.06 195 ALA A O 1
ATOM 1549 N N . MET A 1 196 ? 11.226 3.105 -8.918 1.00 97.81 196 MET A N 1
ATOM 1550 C CA . MET A 1 196 ? 12.388 3.961 -9.188 1.00 97.81 196 MET A CA 1
ATOM 1551 C C . MET A 1 196 ? 13.227 4.206 -7.936 1.00 97.81 196 MET A C 1
ATOM 1553 O O . MET A 1 196 ? 14.438 4.071 -8.012 1.00 97.81 196 MET A O 1
ATOM 1557 N N . GLU A 1 197 ? 12.607 4.432 -6.772 1.00 97.19 197 GLU A N 1
ATOM 1558 C CA . GLU A 1 197 ? 13.351 4.586 -5.512 1.00 97.19 197 GLU A CA 1
ATOM 1559 C C . GLU A 1 197 ? 14.296 3.403 -5.221 1.00 97.19 197 GLU A C 1
ATOM 1561 O O . GLU A 1 197 ? 15.400 3.614 -4.728 1.00 97.19 197 GLU A O 1
ATOM 1566 N N . VAL A 1 198 ? 13.880 2.168 -5.525 1.00 96.12 198 VAL A N 1
ATOM 1567 C CA . VAL A 1 198 ? 14.703 0.964 -5.310 1.00 96.12 198 VAL A CA 1
ATOM 1568 C C . VAL A 1 198 ? 15.831 0.879 -6.334 1.00 96.12 198 VAL A C 1
ATOM 1570 O O . VAL A 1 198 ? 16.953 0.528 -5.980 1.00 96.12 198 VAL A O 1
ATOM 1573 N N . LEU A 1 199 ? 15.543 1.196 -7.599 1.00 95.31 199 LEU A N 1
ATOM 1574 C CA . LEU A 1 199 ? 16.536 1.160 -8.675 1.00 95.31 199 LEU A CA 1
ATOM 1575 C C . LEU A 1 199 ? 17.600 2.253 -8.484 1.00 95.31 199 LEU A C 1
ATOM 1577 O O . LEU A 1 199 ? 18.789 1.969 -8.609 1.00 95.31 199 LEU A O 1
ATOM 1581 N N . ASP A 1 200 ? 17.177 3.460 -8.108 1.00 94.44 200 ASP A N 1
ATOM 1582 C CA . ASP A 1 200 ? 18.060 4.585 -7.797 1.00 94.44 200 ASP A CA 1
ATOM 1583 C C . ASP A 1 200 ? 18.956 4.256 -6.594 1.00 94.44 200 ASP A C 1
ATOM 1585 O O . ASP A 1 200 ? 20.162 4.494 -6.630 1.00 94.44 200 ASP A O 1
ATOM 1589 N N . HIS A 1 201 ? 18.392 3.648 -5.541 1.00 93.31 201 HIS A N 1
ATOM 1590 C CA . HIS A 1 201 ? 19.164 3.216 -4.373 1.00 93.31 201 HIS A CA 1
ATOM 1591 C C . HIS A 1 201 ? 20.180 2.113 -4.710 1.00 93.31 201 HIS A C 1
ATOM 1593 O O . HIS A 1 201 ? 21.277 2.094 -4.157 1.00 93.31 201 HIS A O 1
ATOM 1599 N N . ALA A 1 202 ? 19.851 1.226 -5.653 1.00 91.81 202 ALA A N 1
ATOM 1600 C CA . ALA A 1 202 ? 20.763 0.207 -6.168 1.00 91.81 202 ALA A CA 1
ATOM 1601 C C . ALA A 1 202 ? 21.828 0.759 -7.141 1.00 91.81 202 ALA A C 1
ATOM 1603 O O . ALA A 1 202 ? 22.641 -0.011 -7.650 1.00 91.81 202 ALA A O 1
ATOM 1604 N N . GLY A 1 203 ? 21.836 2.071 -7.412 1.00 91.00 203 GLY A N 1
ATOM 1605 C CA . GLY A 1 203 ? 22.807 2.716 -8.296 1.00 91.00 203 GLY A CA 1
ATOM 1606 C C . GLY A 1 203 ? 22.593 2.424 -9.783 1.00 91.00 203 GLY A C 1
ATOM 1607 O O . GLY A 1 203 ? 23.541 2.512 -10.560 1.00 91.00 203 GLY A O 1
ATOM 1608 N N . ILE A 1 204 ? 21.373 2.055 -10.182 1.00 93.00 204 ILE A N 1
ATOM 1609 C CA . ILE A 1 204 ? 21.024 1.763 -11.576 1.00 93.00 204 ILE A CA 1
ATOM 1610 C C . ILE A 1 204 ? 20.700 3.080 -12.281 1.00 93.00 204 ILE A C 1
ATOM 1612 O O . ILE A 1 204 ? 19.850 3.844 -11.828 1.00 93.00 204 ILE A O 1
ATOM 1616 N N . GLU A 1 205 ? 21.359 3.350 -13.404 1.00 92.94 205 GLU A N 1
ATOM 1617 C CA . GLU A 1 205 ? 21.214 4.625 -14.104 1.00 92.94 205 GLU A CA 1
ATOM 1618 C C . GLU A 1 205 ? 19.858 4.734 -14.813 1.00 92.94 205 GLU A C 1
ATOM 1620 O O . GLU A 1 205 ? 19.445 3.833 -15.546 1.00 92.94 205 GLU A O 1
ATOM 1625 N N . ARG A 1 206 ? 19.176 5.873 -14.655 1.00 95.00 206 ARG A N 1
ATOM 1626 C CA . ARG A 1 206 ? 17.985 6.191 -15.446 1.00 95.00 206 ARG A CA 1
ATOM 1627 C C . ARG A 1 206 ? 18.373 6.823 -16.781 1.00 95.00 206 ARG A C 1
ATOM 1629 O O . ARG A 1 206 ? 18.972 7.893 -16.798 1.00 95.00 206 ARG A O 1
ATOM 1636 N N . VAL A 1 207 ? 17.922 6.233 -17.885 1.00 94.12 207 VAL A N 1
ATOM 1637 C CA . VAL A 1 207 ? 18.182 6.712 -19.255 1.00 94.12 207 VAL A CA 1
ATOM 1638 C C . VAL A 1 207 ? 16.890 7.019 -20.018 1.00 94.12 207 VAL A C 1
ATOM 1640 O O . VAL A 1 207 ? 15.799 6.557 -19.648 1.00 94.12 207 VAL A O 1
ATOM 1643 N N . ALA A 1 208 ? 16.984 7.789 -21.107 1.00 92.94 208 ALA A N 1
ATOM 1644 C CA . ALA A 1 208 ? 15.841 7.999 -21.992 1.00 92.94 208 ALA A CA 1
ATOM 1645 C C . ALA A 1 208 ? 15.441 6.681 -22.689 1.00 92.94 208 ALA A C 1
ATOM 1647 O O . ALA A 1 208 ? 16.305 5.837 -22.945 1.00 92.94 208 ALA A O 1
ATOM 1648 N N . PRO A 1 209 ? 14.164 6.490 -23.078 1.00 92.12 209 PRO A N 1
ATOM 1649 C CA . PRO A 1 209 ? 13.743 5.256 -23.743 1.00 92.12 209 PRO A CA 1
ATOM 1650 C C . PRO A 1 209 ? 14.589 4.919 -24.985 1.00 92.12 209 PRO A C 1
ATOM 1652 O O . PRO A 1 209 ? 14.982 3.772 -25.181 1.00 92.12 209 PRO A O 1
ATOM 1655 N N . SER A 1 210 ? 14.944 5.917 -25.801 1.00 89.50 210 SER A N 1
ATOM 1656 C CA . SER A 1 210 ? 15.796 5.738 -26.990 1.00 89.50 210 SER A CA 1
ATOM 1657 C C . SER A 1 210 ? 17.213 5.243 -26.681 1.00 89.50 210 SER A C 1
ATOM 1659 O O . SER A 1 210 ? 17.874 4.681 -27.553 1.00 89.50 210 SER A O 1
ATOM 1661 N N . GLU A 1 211 ? 17.684 5.450 -25.456 1.00 89.88 211 GLU A N 1
ATOM 1662 C CA . GLU A 1 211 ? 19.033 5.111 -25.010 1.00 89.88 211 GLU A CA 1
ATOM 1663 C C . GLU A 1 211 ? 19.090 3.725 -24.361 1.00 89.88 211 GLU A C 1
ATOM 1665 O O . GLU A 1 211 ? 20.174 3.165 -24.261 1.00 89.88 211 GLU A O 1
ATOM 1670 N N . LEU A 1 212 ? 17.959 3.101 -24.006 1.00 90.62 212 LEU A N 1
ATOM 1671 C CA . LEU A 1 212 ? 17.951 1.801 -23.320 1.00 90.62 212 LEU A CA 1
ATOM 1672 C C . LEU A 1 212 ? 18.659 0.688 -24.112 1.00 90.62 212 LEU A C 1
ATOM 1674 O O . LEU A 1 212 ? 19.318 -0.157 -23.521 1.00 90.62 212 LEU A O 1
ATOM 1678 N N . ALA A 1 213 ? 18.552 0.676 -25.443 1.00 79.62 213 ALA A N 1
ATOM 1679 C CA . ALA A 1 213 ? 19.245 -0.312 -26.274 1.00 79.62 213 ALA A CA 1
ATOM 1680 C C . ALA A 1 213 ? 20.676 0.127 -26.643 1.00 79.62 213 ALA A C 1
ATOM 1682 O O . ALA A 1 213 ? 21.575 -0.708 -26.699 1.00 79.62 213 ALA A O 1
ATOM 1683 N N . HIS A 1 214 ? 20.916 1.435 -26.822 1.00 69.88 214 HIS A N 1
ATOM 1684 C CA . HIS A 1 214 ? 22.105 1.959 -27.520 1.00 69.88 214 HIS A CA 1
ATOM 1685 C C . HIS A 1 214 ? 23.007 2.908 -26.697 1.00 69.88 214 HIS A C 1
ATOM 1687 O O . HIS A 1 214 ? 24.060 3.302 -27.189 1.00 69.88 214 HIS A O 1
ATOM 1693 N N . GLY A 1 215 ? 22.622 3.299 -25.478 1.00 53.56 215 GLY A N 1
ATOM 1694 C CA . GLY A 1 215 ? 23.299 4.326 -24.676 1.00 53.56 215 GLY A CA 1
ATOM 1695 C C . GLY A 1 215 ? 23.808 3.843 -23.314 1.00 53.56 215 GLY A C 1
ATOM 1696 O O . GLY A 1 215 ? 23.017 3.525 -22.431 1.00 53.56 215 GLY A O 1
ATOM 1697 N N . GLY A 1 216 ? 25.130 3.829 -23.146 1.00 53.91 216 GLY A N 1
ATOM 1698 C CA . GLY A 1 216 ? 25.801 3.643 -21.856 1.00 53.91 216 GLY A CA 1
ATOM 1699 C C . GLY A 1 216 ? 27.099 2.858 -22.005 1.00 53.91 216 GLY A C 1
ATOM 1700 O O . GLY A 1 216 ? 27.094 1.740 -22.511 1.00 53.91 216 GLY A O 1
ATOM 1701 N N . SER A 1 217 ? 28.228 3.447 -21.607 1.00 56.03 217 SER A N 1
ATOM 1702 C CA . SER A 1 217 ? 29.540 2.802 -21.703 1.00 56.03 217 SER A CA 1
ATOM 1703 C C . SER A 1 217 ? 29.871 1.898 -20.511 1.00 56.03 217 SER A C 1
ATOM 1705 O O . SER A 1 217 ? 30.826 1.135 -20.649 1.00 56.03 217 SER A O 1
ATOM 1707 N N . ARG A 1 218 ? 29.122 1.945 -19.387 1.00 68.81 218 ARG A N 1
ATOM 1708 C CA . ARG A 1 218 ? 29.271 1.074 -18.194 1.00 68.81 218 ARG A CA 1
ATOM 1709 C C . ARG A 1 218 ? 28.008 1.078 -17.309 1.00 68.81 218 ARG A C 1
ATOM 1711 O O . ARG A 1 218 ? 27.571 2.159 -16.937 1.00 68.81 218 ARG A O 1
ATOM 1718 N N . GLY A 1 219 ? 27.523 -0.094 -16.887 1.00 82.69 219 GLY A N 1
ATOM 1719 C CA . GLY A 1 219 ? 26.582 -0.250 -15.762 1.00 82.69 219 GLY A CA 1
ATOM 1720 C C . GLY A 1 219 ? 25.110 -0.517 -16.115 1.00 82.69 219 GLY A C 1
ATOM 1721 O O . GLY A 1 219 ? 24.622 -0.144 -17.182 1.00 82.69 219 GLY A O 1
ATOM 1722 N N . ALA A 1 220 ? 24.405 -1.169 -15.180 1.00 91.81 220 ALA A N 1
ATOM 1723 C CA . ALA A 1 220 ? 22.977 -1.466 -15.284 1.00 91.81 220 ALA A CA 1
ATOM 1724 C C . ALA A 1 220 ? 22.147 -0.182 -15.438 1.00 91.81 220 ALA A C 1
ATOM 1726 O O . ALA A 1 220 ? 22.425 0.833 -14.794 1.00 91.81 220 ALA A O 1
ATOM 1727 N N . ARG A 1 221 ? 21.079 -0.250 -16.238 1.00 93.75 221 ARG A N 1
ATOM 1728 C CA . ARG A 1 221 ? 20.259 0.914 -16.598 1.00 93.75 221 ARG A CA 1
ATOM 1729 C C . ARG A 1 221 ? 18.773 0.605 -16.646 1.00 93.75 221 ARG A C 1
ATOM 1731 O O . ARG A 1 221 ? 18.357 -0.521 -16.925 1.00 93.75 221 ARG A O 1
ATOM 1738 N N . TYR A 1 222 ? 17.963 1.633 -16.438 1.00 95.94 222 TYR A N 1
ATOM 1739 C CA . TYR A 1 222 ? 16.518 1.541 -16.546 1.00 95.94 222 TYR A CA 1
ATOM 1740 C C . TYR A 1 222 ? 15.897 2.735 -17.260 1.00 95.94 222 TYR A C 1
ATOM 1742 O O . TYR A 1 222 ? 16.447 3.833 -17.300 1.00 95.94 222 TYR A O 1
ATOM 1750 N N . THR A 1 223 ? 14.706 2.528 -17.809 1.00 96.06 223 THR A N 1
ATOM 1751 C CA . THR A 1 223 ? 13.884 3.613 -18.344 1.00 96.06 223 THR A CA 1
ATOM 1752 C C . THR A 1 223 ? 12.448 3.507 -17.849 1.00 96.06 223 THR A C 1
ATOM 1754 O O . THR A 1 223 ? 12.009 2.455 -17.378 1.00 96.06 223 THR A O 1
ATOM 1757 N N . VAL A 1 224 ? 11.713 4.614 -17.942 1.00 97.06 224 VAL A N 1
ATOM 1758 C CA . VAL A 1 224 ? 10.295 4.672 -17.587 1.00 97.06 224 VAL A CA 1
ATOM 1759 C C . VAL A 1 224 ? 9.502 5.027 -18.827 1.00 97.06 224 VAL A C 1
ATOM 1761 O O . VAL A 1 224 ? 9.706 6.085 -19.413 1.00 97.06 224 VAL A O 1
ATOM 1764 N N . LEU A 1 225 ? 8.604 4.129 -19.207 1.00 95.38 225 LEU A N 1
ATOM 1765 C CA . LEU A 1 225 ? 7.740 4.279 -20.362 1.00 95.38 225 LEU A CA 1
ATOM 1766 C C . LEU A 1 225 ? 6.406 4.881 -19.942 1.00 95.38 225 LEU A C 1
ATOM 1768 O O . LEU A 1 225 ? 5.714 4.360 -19.060 1.00 95.38 225 LEU A O 1
ATOM 1772 N N . GLU A 1 226 ? 6.013 5.947 -20.620 1.00 92.44 226 GLU A N 1
ATOM 1773 C CA . GLU A 1 226 ? 4.690 6.532 -20.500 1.00 92.44 226 GLU A CA 1
ATOM 1774 C C . GLU A 1 226 ? 3.711 5.889 -21.490 1.00 92.44 226 GLU A C 1
ATOM 1776 O O . GLU A 1 226 ? 4.062 5.062 -22.334 1.00 92.44 226 GLU A O 1
ATOM 1781 N N . THR A 1 227 ? 2.435 6.279 -21.415 1.00 91.38 227 THR A N 1
ATOM 1782 C CA . THR A 1 227 ? 1.391 5.741 -22.302 1.00 91.38 227 THR A CA 1
ATOM 1783 C C . THR A 1 227 ? 1.741 5.915 -23.787 1.00 91.38 227 THR A C 1
ATOM 1785 O O . THR A 1 227 ? 1.456 5.023 -24.582 1.00 91.38 227 THR A O 1
ATOM 1788 N N . GLY A 1 228 ? 2.390 7.024 -24.157 1.00 91.12 228 GLY A N 1
ATOM 1789 C CA . GLY A 1 228 ? 2.808 7.286 -25.537 1.00 91.12 228 GLY A CA 1
ATOM 1790 C C . GLY A 1 228 ? 3.979 6.428 -26.025 1.00 91.12 228 GLY A C 1
ATOM 1791 O O . GLY A 1 228 ? 4.149 6.275 -27.231 1.00 91.12 228 GLY A O 1
ATOM 1792 N N . ASP A 1 229 ? 4.752 5.822 -25.122 1.00 91.81 229 ASP A N 1
ATOM 1793 C CA . ASP A 1 229 ? 5.872 4.945 -25.484 1.00 91.81 229 ASP A CA 1
ATOM 1794 C C . ASP A 1 229 ? 5.441 3.499 -25.744 1.00 91.81 229 ASP A C 1
ATOM 1796 O O . ASP A 1 229 ? 6.171 2.734 -26.392 1.00 91.81 229 ASP A O 1
ATOM 1800 N N . ILE A 1 230 ? 4.274 3.124 -25.209 1.00 93.44 230 ILE A N 1
ATOM 1801 C CA . ILE A 1 230 ? 3.727 1.760 -25.235 1.00 93.44 230 ILE A CA 1
ATOM 1802 C C . ILE A 1 230 ? 2.506 1.618 -26.149 1.00 93.44 230 ILE A C 1
ATOM 1804 O O . ILE A 1 230 ? 2.144 0.492 -26.495 1.00 93.44 230 ILE A O 1
ATOM 1808 N N . TYR A 1 231 ? 1.906 2.725 -26.596 1.00 93.81 231 TYR A N 1
ATOM 1809 C CA . TYR A 1 231 ? 0.824 2.741 -27.580 1.00 93.81 231 TYR A CA 1
ATOM 1810 C C . TYR A 1 231 ? 1.155 3.659 -28.752 1.00 93.81 231 TYR A C 1
ATOM 1812 O O . TYR A 1 231 ? 1.646 4.770 -28.580 1.00 93.81 231 TYR A O 1
ATOM 1820 N N . ALA A 1 232 ? 0.808 3.210 -29.953 1.00 93.31 232 ALA A N 1
ATOM 1821 C CA . ALA A 1 232 ? 0.900 4.002 -31.170 1.00 93.31 232 ALA A CA 1
ATOM 1822 C C . ALA 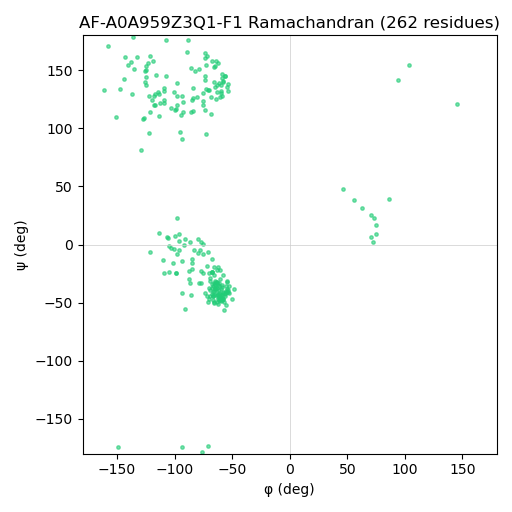A 1 232 ? -0.449 4.016 -31.883 1.00 93.31 232 ALA A C 1
ATOM 1824 O O . ALA A 1 232 ? -1.208 3.047 -31.820 1.00 93.31 232 ALA A O 1
ATOM 1825 N N . ARG A 1 233 ? -0.739 5.104 -32.594 1.00 94.94 233 ARG A N 1
ATOM 1826 C CA . ARG A 1 233 ? -1.920 5.166 -33.454 1.00 94.94 233 ARG A CA 1
ATOM 1827 C C . ARG A 1 233 ? -1.709 4.326 -34.706 1.00 94.94 233 ARG A C 1
ATOM 1829 O O . ARG A 1 233 ? -0.624 4.316 -35.285 1.00 94.94 233 ARG A O 1
ATOM 1836 N N . GLU A 1 234 ? -2.762 3.651 -35.142 1.00 95.12 234 GLU A N 1
ATOM 1837 C CA . GLU A 1 234 ? -2.753 2.852 -36.371 1.00 95.12 234 GLU A CA 1
ATOM 1838 C C . GLU A 1 234 ? -2.672 3.732 -37.625 1.00 95.12 234 GLU A C 1
ATOM 1840 O O . GLU A 1 234 ? -2.075 3.334 -38.619 1.00 95.12 234 GLU A O 1
ATOM 1845 N N . ASP A 1 235 ? -3.190 4.962 -37.550 1.00 93.94 235 ASP A N 1
ATOM 1846 C CA . ASP A 1 235 ? -3.144 5.953 -38.632 1.00 93.94 235 ASP A CA 1
ATOM 1847 C C . ASP A 1 235 ? -1.798 6.696 -38.756 1.00 93.94 235 ASP A C 1
ATOM 1849 O O . ASP A 1 235 ? -1.679 7.628 -39.553 1.00 93.94 235 ASP A O 1
ATOM 1853 N N . GLY A 1 236 ? -0.793 6.320 -37.955 1.00 90.88 236 GLY A N 1
ATOM 1854 C CA . GLY A 1 236 ? 0.558 6.889 -37.984 1.00 90.88 236 GLY A CA 1
ATOM 1855 C C . GLY A 1 236 ? 0.684 8.309 -37.423 1.00 90.88 236 GLY A C 1
ATOM 1856 O O . GLY A 1 236 ? 1.778 8.872 -37.439 1.00 90.88 236 GLY A O 1
ATOM 1857 N N . ARG A 1 237 ? -0.400 8.912 -36.918 1.00 92.94 237 ARG A N 1
ATOM 1858 C CA . ARG A 1 237 ? -0.340 10.248 -36.306 1.00 92.94 237 ARG A CA 1
ATOM 1859 C C . ARG A 1 237 ? 0.322 10.199 -34.919 1.00 92.94 237 ARG A C 1
ATOM 1861 O O . ARG A 1 237 ? 0.335 9.143 -34.282 1.00 92.94 237 ARG A O 1
ATOM 1868 N N . PRO A 1 238 ? 0.807 11.344 -34.402 1.00 93.06 238 PRO A N 1
ATOM 1869 C CA . PRO A 1 238 ? 1.322 11.431 -33.038 1.00 93.06 238 PRO A CA 1
ATOM 1870 C C . PRO A 1 238 ? 0.300 10.982 -31.986 1.00 93.06 238 PRO A C 1
ATOM 1872 O O . PRO A 1 238 ? -0.908 11.212 -32.132 1.00 93.06 238 PRO A O 1
ATOM 1875 N N . PHE A 1 239 ? 0.797 10.348 -30.922 1.00 93.81 239 PHE A N 1
ATOM 1876 C CA . PHE A 1 239 ? -0.018 9.914 -29.791 1.00 93.81 239 PHE A CA 1
ATOM 1877 C C . PHE A 1 239 ? -0.648 11.116 -29.069 1.00 93.81 239 PHE A C 1
ATOM 1879 O O . PHE A 1 239 ? 0.012 12.124 -28.829 1.00 93.81 239 PHE A O 1
ATOM 1886 N N . ASP A 1 240 ? -1.924 10.994 -28.698 1.00 92.62 240 ASP A N 1
ATOM 1887 C CA . ASP A 1 240 ? -2.658 11.987 -27.908 1.00 92.62 240 ASP A CA 1
ATOM 1888 C C . ASP A 1 240 ? -3.266 11.292 -26.689 1.00 92.62 240 ASP A C 1
ATOM 1890 O O . ASP A 1 240 ? -4.230 10.527 -26.796 1.00 92.62 240 ASP A O 1
ATOM 1894 N N . ARG A 1 241 ? -2.704 11.586 -25.513 1.00 91.50 241 ARG A N 1
ATOM 1895 C CA . ARG A 1 241 ? -3.120 10.978 -24.246 1.00 91.50 241 ARG A CA 1
ATOM 1896 C C . ARG A 1 241 ? -4.578 11.279 -23.908 1.00 91.50 241 ARG A C 1
ATOM 1898 O O . ARG A 1 241 ? -5.289 10.390 -23.447 1.00 91.50 241 ARG A O 1
ATOM 1905 N N . SER A 1 242 ? -5.031 12.511 -24.128 1.00 91.69 242 SER A N 1
ATOM 1906 C CA . SER A 1 242 ? -6.393 12.929 -23.779 1.00 91.69 242 SER A CA 1
ATOM 1907 C C . SER A 1 242 ? -7.427 12.217 -24.641 1.00 91.69 242 SER A C 1
ATOM 1909 O O . SER A 1 242 ? -8.493 11.845 -24.149 1.00 91.69 242 SER A O 1
ATOM 1911 N N . ARG A 1 243 ? -7.111 12.004 -25.923 1.00 89.81 243 ARG A N 1
ATOM 1912 C CA . ARG A 1 243 ? -7.956 11.231 -26.834 1.00 89.81 243 ARG A CA 1
ATOM 1913 C C . ARG A 1 243 ? -7.951 9.746 -26.480 1.00 89.81 243 ARG A C 1
ATOM 1915 O O . ARG A 1 243 ? -9.028 9.175 -26.357 1.00 89.81 243 ARG A O 1
ATOM 1922 N N . PHE A 1 244 ? -6.776 9.160 -26.249 1.00 93.19 244 PHE A N 1
ATOM 1923 C CA . PHE A 1 244 ? -6.633 7.744 -25.898 1.00 93.19 244 PHE A CA 1
ATOM 1924 C C . PHE A 1 244 ? -7.410 7.366 -24.631 1.00 93.19 244 PHE A C 1
ATOM 1926 O O . PHE A 1 244 ? -8.074 6.336 -24.592 1.00 93.19 244 PHE A O 1
ATOM 1933 N N . MET A 1 245 ? -7.382 8.223 -23.605 1.00 90.56 245 MET A N 1
ATOM 1934 C CA . MET A 1 245 ? -8.110 7.979 -22.354 1.00 90.56 245 MET A CA 1
ATOM 1935 C C . MET A 1 245 ? -9.637 8.034 -22.516 1.00 90.56 245 MET A C 1
ATOM 1937 O O . MET A 1 245 ? -10.350 7.463 -21.695 1.00 90.56 245 MET A O 1
ATOM 1941 N N . LYS A 1 246 ? -10.146 8.726 -23.545 1.00 93.44 246 LYS A N 1
ATOM 1942 C CA . LYS A 1 246 ? -11.583 8.779 -23.856 1.00 93.44 246 LYS A CA 1
ATOM 1943 C C . LYS A 1 246 ? -12.019 7.603 -24.723 1.00 93.44 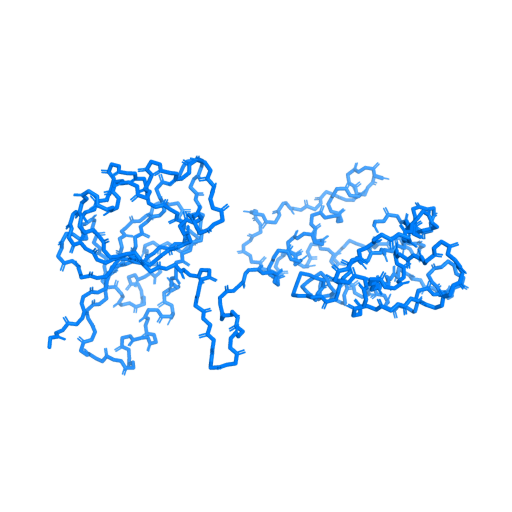246 LYS A C 1
ATOM 1945 O O . LYS A 1 246 ? -13.080 7.040 -24.480 1.00 93.44 246 LYS A O 1
ATOM 1950 N N . ASP A 1 247 ? -11.217 7.273 -25.728 1.00 93.56 247 ASP A N 1
ATOM 1951 C CA . ASP A 1 247 ? -11.458 6.169 -26.648 1.00 93.56 247 ASP A CA 1
ATOM 1952 C C . ASP A 1 247 ? -10.114 5.618 -27.159 1.00 93.56 247 ASP A C 1
ATOM 1954 O O . ASP A 1 247 ? -9.421 6.298 -27.929 1.00 93.56 247 ASP A O 1
ATOM 1958 N N . PRO A 1 248 ? -9.718 4.404 -26.737 1.00 93.12 248 PRO A N 1
ATOM 1959 C CA . PRO A 1 248 ? -8.474 3.792 -27.178 1.00 93.12 248 PRO A CA 1
ATOM 1960 C C . PRO A 1 248 ? -8.571 3.183 -28.586 1.00 93.12 248 PRO A C 1
ATOM 1962 O O . PRO A 1 248 ? -7.551 2.723 -29.101 1.00 93.12 248 PRO A O 1
ATOM 1965 N N . ALA A 1 249 ? -9.744 3.169 -29.235 1.00 95.25 249 ALA A N 1
ATOM 1966 C CA . ALA A 1 249 ? -9.895 2.622 -30.583 1.00 95.25 249 ALA A CA 1
ATOM 1967 C C . ALA A 1 249 ? -8.938 3.288 -31.594 1.00 95.25 249 ALA A C 1
ATOM 1969 O O . ALA A 1 249 ? -8.617 4.478 -31.503 1.00 95.25 249 ALA A O 1
ATOM 1970 N N . GLY A 1 250 ? -8.448 2.502 -32.558 1.00 93.94 250 GLY A N 1
ATOM 1971 C CA . GLY A 1 250 ? -7.457 2.951 -33.545 1.00 93.94 250 GLY A CA 1
ATOM 1972 C C . GLY A 1 250 ? -6.031 3.095 -32.997 1.00 93.94 250 GLY A C 1
ATOM 1973 O O . GLY A 1 250 ? -5.200 3.768 -33.615 1.00 93.94 250 GLY A O 1
ATOM 1974 N N . HIS A 1 251 ? -5.739 2.497 -31.837 1.00 95.88 251 HIS A N 1
ATOM 1975 C CA . HIS A 1 251 ? -4.391 2.373 -31.288 1.00 95.88 251 HIS A CA 1
ATOM 1976 C C . HIS A 1 251 ? -3.987 0.905 -31.196 1.00 95.88 251 HIS A C 1
ATOM 1978 O O . HIS A 1 251 ? -4.789 0.035 -30.864 1.00 95.88 251 HIS A O 1
ATOM 1984 N N . ARG A 1 252 ? -2.699 0.655 -31.408 1.00 94.50 252 ARG A N 1
ATOM 1985 C CA . ARG A 1 252 ? -2.062 -0.650 -31.248 1.00 94.50 252 ARG A CA 1
ATOM 1986 C C . ARG A 1 252 ? -0.972 -0.583 -30.188 1.00 94.50 252 ARG A C 1
ATOM 1988 O O . ARG A 1 252 ? -0.404 0.481 -29.928 1.00 94.50 252 ARG A O 1
ATOM 1995 N N . SER A 1 253 ? -0.635 -1.736 -29.619 1.00 93.38 253 SER A N 1
ATOM 1996 C CA . SER A 1 253 ? 0.540 -1.842 -28.755 1.00 93.38 253 SER A CA 1
ATOM 1997 C C . SER A 1 253 ? 1.814 -1.542 -29.553 1.00 93.38 253 SER A C 1
ATOM 1999 O O . SER A 1 253 ? 2.034 -2.076 -30.644 1.00 93.38 253 SER A O 1
ATOM 2001 N N . ALA A 1 254 ? 2.649 -0.675 -28.993 1.00 91.69 254 ALA A N 1
ATOM 2002 C CA . ALA A 1 254 ? 4.024 -0.425 -29.410 1.00 91.69 254 ALA A CA 1
ATOM 2003 C C . ALA A 1 254 ? 5.032 -1.046 -28.424 1.00 91.69 254 ALA A C 1
ATOM 2005 O O . ALA A 1 254 ? 6.238 -0.869 -28.585 1.00 91.69 254 ALA A O 1
ATOM 2006 N N . PHE A 1 255 ? 4.551 -1.800 -27.425 1.00 92.69 255 PHE A N 1
ATOM 2007 C CA . PHE A 1 255 ? 5.394 -2.346 -26.364 1.00 92.69 255 PHE A CA 1
ATOM 2008 C C . PHE A 1 255 ? 6.373 -3.423 -26.853 1.00 92.69 255 PHE A C 1
ATOM 2010 O O . PHE A 1 255 ? 7.417 -3.624 -26.245 1.00 92.69 255 PHE A O 1
ATOM 2017 N N . GLY A 1 256 ? 6.067 -4.094 -27.970 1.00 91.25 256 GLY A N 1
ATOM 2018 C CA . GLY A 1 256 ? 6.823 -5.256 -28.452 1.00 91.25 256 GLY A CA 1
ATOM 2019 C C . GLY A 1 256 ? 8.329 -5.030 -28.625 1.00 91.25 256 GLY A C 1
ATOM 2020 O O . GLY A 1 256 ? 9.092 -5.953 -28.372 1.00 91.25 256 GLY A O 1
ATOM 2021 N N . ARG A 1 257 ? 8.769 -3.811 -28.977 1.00 84.12 257 ARG A N 1
ATOM 2022 C CA . ARG A 1 257 ? 10.206 -3.482 -29.090 1.00 84.12 257 ARG A CA 1
ATOM 2023 C C . ARG A 1 257 ? 10.954 -3.590 -27.756 1.00 84.12 257 ARG A C 1
ATOM 2025 O O . ARG A 1 257 ? 12.110 -3.971 -27.728 1.00 84.12 257 ARG A O 1
ATOM 2032 N N . TRP A 1 258 ? 10.284 -3.298 -26.643 1.00 90.00 258 TRP A N 1
ATOM 2033 C CA . TRP A 1 258 ? 10.904 -3.302 -25.318 1.00 90.00 258 TRP A CA 1
ATOM 2034 C C . TRP A 1 258 ? 11.093 -4.714 -24.770 1.00 90.00 258 TRP A C 1
ATOM 2036 O O . TRP A 1 258 ? 11.973 -4.934 -23.953 1.00 90.00 258 TRP A O 1
ATOM 2046 N N . VAL A 1 259 ? 10.310 -5.682 -25.256 1.00 88.06 259 VAL A N 1
ATOM 2047 C CA . VAL A 1 259 ? 10.406 -7.091 -24.841 1.00 88.06 259 VAL A CA 1
ATOM 2048 C C . VAL A 1 259 ? 11.754 -7.704 -25.229 1.00 88.06 259 VAL A C 1
ATOM 2050 O O . VAL A 1 259 ? 12.252 -8.576 -24.527 1.00 88.06 259 VAL A O 1
ATOM 2053 N N . THR A 1 260 ? 12.347 -7.270 -26.343 1.00 85.12 260 THR A N 1
ATOM 2054 C CA . THR A 1 260 ? 13.682 -7.720 -26.772 1.00 85.12 260 THR A CA 1
ATOM 2055 C C . THR A 1 260 ? 14.812 -6.885 -26.178 1.00 85.12 260 THR A C 1
ATOM 2057 O O . THR A 1 260 ? 15.948 -7.352 -26.091 1.00 85.12 260 THR A O 1
ATOM 2060 N N . ASP A 1 261 ? 14.501 -5.654 -25.774 1.00 86.06 261 ASP A N 1
ATOM 2061 C CA . ASP A 1 261 ? 15.490 -4.665 -25.354 1.00 86.06 261 ASP A CA 1
ATOM 2062 C C . ASP A 1 261 ? 15.659 -4.596 -23.828 1.00 86.06 261 ASP A C 1
ATOM 2064 O O . ASP A 1 261 ? 16.580 -3.928 -23.363 1.00 86.06 261 ASP A O 1
ATOM 2068 N N . ALA A 1 262 ? 14.809 -5.282 -23.059 1.00 92.38 262 ALA A N 1
ATOM 2069 C CA . ALA A 1 262 ? 14.825 -5.309 -21.599 1.00 92.38 262 ALA A CA 1
ATOM 2070 C C . ALA A 1 262 ? 14.910 -6.735 -21.040 1.00 92.38 262 ALA A C 1
ATOM 2072 O O . ALA A 1 262 ? 14.408 -7.695 -21.624 1.00 92.38 262 ALA A O 1
ATOM 2073 N N . ASP A 1 263 ? 15.534 -6.850 -19.873 1.00 92.19 263 ASP A N 1
ATOM 2074 C CA . ASP A 1 263 ? 15.704 -8.086 -19.113 1.00 92.19 263 ASP A CA 1
ATOM 2075 C C . ASP A 1 263 ? 14.674 -8.223 -17.976 1.00 92.19 263 ASP A C 1
ATOM 2077 O O . ASP A 1 263 ? 14.399 -9.346 -17.536 1.00 92.19 263 ASP A O 1
ATOM 2081 N N . ILE A 1 264 ? 14.134 -7.088 -17.503 1.00 93.31 264 ILE A N 1
ATOM 2082 C CA . ILE A 1 264 ? 13.123 -6.954 -16.437 1.00 93.31 264 ILE A CA 1
ATOM 2083 C C . ILE A 1 264 ? 12.029 -5.981 -16.879 1.00 93.31 264 ILE A C 1
ATOM 2085 O O . ILE A 1 264 ? 12.380 -4.863 -17.332 1.00 93.31 264 ILE A O 1
#

Radius of gyration: 23.17 Å; Cα contacts (8 Å, |Δi|>4): 424; chains: 1; bounding box: 58×37×65 Å

Foldseek 3Di:
DQAFEEWEFADDPVGDQETPADLVRQLVCCVVCVSHRYEYEADPRHLHHPVSNVVSVHHYDNDCQVHQEYEGAEQDDLVPDHALHEYEYAQVPPVPDVVSPVVVVSCVVRNYHYHHLQQDADPVSHRDDDCQLVLLQLVLLVVVQVLCVVPVFDRADRPVPDSDSVSSLVSLLVGFDDFLAEEEAEDDPNNSNSNVVSCVSSVAAEDDPVQLQPNDPTGHHYYYDYPQQFKDFQVRDRDDPVVCVVPVPRIDTPCVVVVVSHSD

Solvent-accessible surface area (backbone atoms only — not comparable to full-atom values): 15079 Å² total; per-residue (Å²): 130,75,56,30,37,25,36,54,54,63,67,48,86,81,62,55,37,71,67,68,64,52,48,68,54,51,41,54,48,43,71,75,35,77,68,51,46,63,38,35,38,65,52,93,68,40,76,70,49,58,65,54,25,49,74,53,70,44,52,72,36,89,75,59,85,86,34,51,36,39,34,31,57,57,56,73,45,73,94,73,64,64,68,64,28,32,37,36,19,41,60,64,52,91,82,70,38,70,87,30,49,64,51,54,49,50,36,58,77,35,56,36,48,80,44,44,46,79,73,39,50,49,98,85,68,48,69,70,67,76,62,39,36,60,52,11,34,56,45,43,53,49,49,51,45,52,49,20,66,73,73,73,51,74,84,60,78,56,69,91,74,35,92,48,68,66,58,44,51,47,54,52,55,78,47,85,72,60,47,81,44,23,35,59,40,80,38,80,52,54,33,36,49,21,24,47,56,50,40,54,72,57,68,37,44,80,44,56,72,86,27,62,78,77,59,79,96,77,52,30,34,31,28,71,37,48,73,68,62,36,34,37,39,71,84,71,53,83,68,52,70,76,53,40,76,76,50,56,77,68,51,41,82,45,43,71,68,51,67,79,50,32,82,80

Secondary structure (DSSP, 8-state):
---EEEEPPP-SSSPP---SS-HHHHHHHHHH-TT-EEEEE--SSSSS-HHHHHHTT--EES--TT-SEEE-SSPPPGGGPPTT-EEEE----TT--GGGHHHHHHHHHTT-EEEEGGG-B-TTS-BS---HHHHHHHHHHHHHHHHHHHHT---PPPGGGSSSHHHHHHHHHTSPPPTT-EEEEE--SHHHHHHHHHHHHTTPEE--GGGTTT--SSS-EEEEE-HHHHEEETT-PPP-HHHHHH--TTEEE-THHHHHH---

Nearest PDB structures (foldseek):
  8e8u-assembly2_C  TM=8.489E-01  e=1.214E-21  Homo sapiens
  8e8u-assembly2_B  TM=8.496E-01  e=1.214E-21  Homo sapiens
  8e8u-assembly1_A  TM=8.508E-01  e=1.783E-21  Homo sapiens
  8dda-assembly1_A  TM=7.815E-01  e=1.009E-19  Homo sapiens
  8e8v-assembly4_D  TM=7.923E-01  e=8.908E-19  Homo sapiens

Mean predicted aligned error: 5.17 Å

pLDDT: mean 93.39, std 6.61, range [53.56, 98.62]